Protein AF-A0A9X8H7N8-F1 (afdb_monomer_lite)

Sequence (327 aa):
MRVRKQGVRGAHPKDIVKFAERNTPPGSRDAYVQVARAASVTVDFLVRLNELLMADAATSRRPVHRHASSLDTALTWVMLLPDVAFPDAALSIEIKPKHGLLPSAPGLHPVKQTACRFCMHQLLKQAQGKVVRASAYCPLDLFSNDKARIARALKSLSSTPQNNLRVFSSCTEAGDSLEHSAEHSMAADQLDLVVELLHSHVDLLDDLKAMHAKDTLDIEGVFALSQLHAAIVGFISCSESEQQVEDGMMPVSQTLGQVLPMLSTDLSRQLDMYMPHALLTNTDVNVELWTELTIGQFQTVYSHVLDSFLVATTFKDCSVLLSLRPV

Foldseek 3Di:
DDFAWPPDDDDAQVVVLVLCVVQPFPQPPHDDDRAKDKDFDDLVVQVVVQVVVLVCCVPPPDDVVCNPIGTPSPDGIDIDGDDQADDFFQKKKKFLLFAQDQADFPPPDVCSNPDPPLQVVQVVCCVVVVDVHRQPADSVLCLVLDLVSVLVNLQSCLVPVPVGMWMWGFDCPPDDDGDIDTHSHDDPVRSNVVSCCSNPVDCVSVSLNVLLVLLRNPPLLLVLLVVLVVLVVVVQVVVVVVDDDDDPDRQQQDFQLVSVVVDDPVSVVSCQRRVVSLVVVPVPDDDPDNRRHGNNNSVVSSVSSVSSNVRNNVSSRDMDMDGHHDD

pLDDT: mean 87.37, std 13.5, range [38.22, 98.38]

Radius of gyration: 24.21 Å; chains: 1; bounding box: 57×54×66 Å

Secondary structure (DSSP, 8-state):
-B-PBTT-----HHHHHHHHHHS----SSS------EEEE--HHHHHHHHHHHHHGGGSTTS-GGGTTPPB-TT-SEEEE----SSSS-SEEEEE-----S----TT--HHHHHS-HHHHHHHHHHHTTSSSS-----HHHHTTS-HHHHHHHHHHHHHS-TTTEEEEEE---TTS---EEEESS--HHHHHHHHHIIIII--HHHHHHHHHTT-SSHHHHHHHHHHHHHHHHHHHHHHHHHS--SS---STTSBHHHHGGGS-HHHHHHHHHHHHHHHHT-TT---SSGGG-BHHHHHHHHHHHHHHHHHHHHHHSPPEEEEE---

InterPro domains:
  IPR009286 Inositol-pentakisphosphate 2-kinase [PF06090] (1-324)
  IPR009286 Inositol-pentakisphosphate 2-kinase [PTHR14456] (1-326)

Organism: Aphanomyces astaci (NCBI:txid112090)

Structure (mmCIF, N/CA/C/O backbone):
data_AF-A0A9X8H7N8-F1
#
_entry.id   AF-A0A9X8H7N8-F1
#
loop_
_atom_site.group_PDB
_atom_site.id
_atom_site.type_symbol
_atom_site.label_atom_id
_atom_site.label_alt_id
_atom_site.label_comp_id
_atom_site.label_asym_id
_atom_site.label_entity_id
_atom_site.label_seq_id
_atom_site.pdbx_PDB_ins_code
_atom_site.Cartn_x
_atom_site.Cartn_y
_atom_site.Cartn_z
_atom_site.occupancy
_atom_site.B_iso_or_equiv
_atom_site.auth_seq_id
_atom_site.auth_comp_id
_atom_site.auth_asym_id
_atom_site.auth_atom_id
_atom_site.pdbx_PDB_model_num
ATOM 1 N N . MET A 1 1 ? 17.903 8.681 -8.594 1.00 90.81 1 MET A N 1
ATOM 2 C CA . MET A 1 1 ? 17.307 9.859 -7.907 1.00 90.81 1 MET A CA 1
ATOM 3 C C . MET A 1 1 ? 15.816 9.929 -8.214 1.00 90.81 1 MET A C 1
ATOM 5 O O . MET A 1 1 ? 15.436 9.713 -9.356 1.00 90.81 1 MET A O 1
ATOM 9 N N . ARG A 1 2 ? 14.969 10.237 -7.227 1.00 92.25 2 ARG A N 1
ATOM 10 C CA . ARG A 1 2 ? 13.518 10.404 -7.380 1.00 92.25 2 ARG A CA 1
ATOM 11 C C . ARG A 1 2 ? 13.110 11.812 -6.949 1.00 92.25 2 ARG A C 1
ATOM 13 O O . ARG A 1 2 ? 13.377 12.223 -5.821 1.00 92.25 2 ARG A O 1
ATOM 20 N N . VAL A 1 3 ? 12.433 12.516 -7.854 1.00 93.19 3 VAL A N 1
ATOM 21 C CA . VAL A 1 3 ? 11.905 13.873 -7.655 1.00 93.19 3 VAL A CA 1
ATOM 22 C C . VAL A 1 3 ? 10.396 13.851 -7.877 1.00 93.19 3 VAL A C 1
ATOM 24 O O . VAL A 1 3 ? 9.888 13.078 -8.696 1.00 93.19 3 VAL A O 1
ATOM 27 N N . ARG A 1 4 ? 9.658 14.658 -7.112 1.00 93.12 4 ARG A N 1
ATOM 28 C CA . ARG A 1 4 ? 8.203 14.748 -7.250 1.00 93.12 4 ARG A CA 1
ATOM 29 C C . ARG A 1 4 ? 7.829 15.519 -8.519 1.00 93.12 4 ARG A C 1
ATOM 31 O O . ARG A 1 4 ? 8.522 16.446 -8.924 1.00 93.12 4 ARG A O 1
ATOM 38 N N . LYS A 1 5 ? 6.711 15.130 -9.132 1.00 93.25 5 LYS A N 1
ATOM 39 C CA . LYS A 1 5 ? 6.082 15.873 -10.231 1.00 93.25 5 LYS A CA 1
ATOM 40 C C . LYS A 1 5 ? 5.371 17.118 -9.680 1.00 93.25 5 LYS A C 1
ATOM 42 O O . LYS A 1 5 ? 4.765 17.036 -8.611 1.00 93.25 5 LYS A O 1
ATOM 47 N N . GLN A 1 6 ? 5.370 18.211 -10.440 1.00 93.44 6 GLN A N 1
ATOM 48 C CA . GLN A 1 6 ? 4.598 19.414 -10.126 1.00 93.44 6 GLN A CA 1
ATOM 49 C C . GLN A 1 6 ? 3.109 19.090 -9.904 1.00 93.44 6 GLN A C 1
ATOM 51 O O . GLN A 1 6 ? 2.522 18.267 -10.614 1.00 93.44 6 GLN A O 1
ATOM 56 N N . GLY A 1 7 ? 2.502 19.730 -8.901 1.00 90.12 7 GLY A N 1
ATOM 57 C CA . GLY A 1 7 ? 1.082 19.576 -8.562 1.00 90.12 7 GLY A CA 1
ATOM 58 C C . GLY A 1 7 ? 0.732 18.286 -7.811 1.00 90.12 7 GLY A C 1
ATOM 59 O O . GLY A 1 7 ? -0.418 18.099 -7.418 1.00 90.12 7 GLY A O 1
ATOM 60 N N . VAL A 1 8 ? 1.701 17.398 -7.572 1.00 89.75 8 VAL A N 1
ATOM 61 C CA . VAL A 1 8 ? 1.496 16.203 -6.748 1.00 89.75 8 VAL A CA 1
ATOM 62 C C . VAL A 1 8 ? 1.800 16.548 -5.293 1.00 89.75 8 VAL A C 1
ATOM 64 O O . VAL A 1 8 ? 2.898 16.994 -4.970 1.00 89.75 8 VAL A O 1
ATOM 67 N N . ARG A 1 9 ? 0.841 16.312 -4.394 1.00 89.00 9 ARG A N 1
ATOM 68 C CA . ARG A 1 9 ? 1.067 16.404 -2.944 1.00 89.00 9 ARG A CA 1
ATOM 69 C C . ARG A 1 9 ? 1.757 15.136 -2.440 1.00 89.00 9 ARG A C 1
ATOM 71 O O . ARG A 1 9 ? 1.510 14.047 -2.954 1.00 89.00 9 ARG A O 1
ATOM 78 N N . GLY A 1 10 ? 2.617 15.265 -1.436 1.00 86.75 10 GLY A N 1
ATOM 79 C CA . GLY A 1 10 ? 3.262 14.118 -0.799 1.00 86.75 10 GLY A CA 1
ATOM 80 C C . GLY A 1 10 ? 4.131 14.516 0.390 1.00 86.75 10 GLY A C 1
ATOM 81 O O . GLY A 1 10 ? 4.486 15.687 0.537 1.00 86.75 10 GLY A O 1
ATOM 82 N N . ALA A 1 11 ? 4.497 13.529 1.206 1.00 90.94 11 ALA A N 1
ATOM 83 C CA . ALA A 1 11 ? 5.358 13.711 2.372 1.00 90.94 11 ALA A CA 1
ATOM 84 C C . ALA A 1 11 ? 6.761 14.203 1.987 1.00 90.94 11 ALA A C 1
ATOM 86 O O . ALA A 1 11 ? 7.264 13.910 0.893 1.00 90.94 11 ALA A O 1
ATOM 87 N N . HIS A 1 12 ? 7.394 14.962 2.879 1.00 93.25 12 HIS A N 1
ATOM 88 C CA . HIS A 1 12 ? 8.756 15.439 2.678 1.00 93.25 12 HIS A CA 1
ATOM 89 C C . HIS A 1 12 ? 9.728 14.242 2.568 1.00 93.25 12 HIS A C 1
ATOM 91 O O . HIS A 1 12 ? 9.551 13.259 3.288 1.00 93.25 12 HIS A O 1
ATOM 97 N N . PRO A 1 13 ? 10.776 14.278 1.717 1.00 94.38 13 PRO A N 1
ATOM 98 C CA . PRO A 1 13 ? 11.679 13.133 1.536 1.00 94.38 13 PRO A CA 1
ATOM 99 C C . PRO A 1 13 ? 12.296 12.589 2.831 1.00 94.38 13 PRO A C 1
ATOM 101 O O . PRO A 1 13 ? 12.427 11.379 2.978 1.00 94.38 13 PRO A O 1
ATOM 104 N N . LYS A 1 14 ? 12.624 13.462 3.794 1.00 94.50 14 LYS A N 1
ATOM 105 C CA . LYS A 1 14 ? 13.102 13.038 5.125 1.00 94.50 14 LYS A CA 1
ATOM 106 C C . LYS A 1 14 ? 12.069 12.216 5.891 1.00 94.50 14 LYS A C 1
ATOM 108 O O . LYS A 1 14 ? 12.440 11.263 6.565 1.00 94.50 14 LYS A O 1
ATOM 113 N N . ASP A 1 15 ? 10.797 12.577 5.783 1.00 94.62 15 ASP A N 1
ATOM 114 C CA . ASP A 1 15 ? 9.720 11.886 6.487 1.00 94.62 15 ASP A CA 1
ATOM 115 C C . ASP A 1 15 ? 9.445 10.534 5.835 1.00 94.62 15 ASP A C 1
ATOM 117 O O . ASP A 1 15 ? 9.217 9.561 6.538 1.00 94.62 15 ASP A O 1
ATOM 121 N N . ILE A 1 16 ? 9.574 10.441 4.505 1.00 93.50 16 ILE A N 1
ATOM 122 C CA . ILE A 1 16 ? 9.512 9.164 3.776 1.00 93.50 16 ILE A CA 1
ATOM 123 C C . ILE A 1 16 ? 10.634 8.223 4.236 1.00 93.50 16 ILE A C 1
ATOM 125 O O . ILE A 1 16 ? 10.385 7.044 4.472 1.00 93.50 16 ILE A O 1
ATOM 129 N N . VAL A 1 17 ? 11.861 8.736 4.378 1.00 94.44 17 VAL A N 1
ATOM 130 C CA . VAL A 1 17 ? 13.011 7.952 4.857 1.00 94.44 17 VAL A CA 1
ATOM 131 C C . VAL A 1 17 ? 12.773 7.453 6.281 1.00 94.44 17 VAL A C 1
ATOM 133 O O . VAL A 1 17 ? 12.812 6.246 6.496 1.00 94.44 17 VAL A O 1
ATOM 136 N N . LYS A 1 18 ? 12.411 8.345 7.213 1.00 95.00 18 LYS A N 1
ATOM 137 C CA . LYS A 1 18 ? 12.082 7.979 8.602 1.00 95.00 18 LYS A CA 1
ATOM 138 C C . LYS A 1 18 ? 10.923 6.992 8.690 1.00 95.00 18 LYS A C 1
ATOM 140 O O . LYS A 1 18 ? 10.929 6.094 9.524 1.00 95.00 18 LYS A O 1
ATOM 145 N N . PHE A 1 19 ? 9.907 7.168 7.848 1.00 94.25 19 PHE A N 1
ATOM 146 C CA . PHE A 1 19 ? 8.776 6.255 7.775 1.00 94.25 19 PHE A CA 1
ATOM 147 C C . PHE A 1 19 ? 9.229 4.852 7.362 1.00 94.25 19 PHE A C 1
ATOM 149 O O . PHE A 1 19 ? 8.817 3.884 7.994 1.00 94.25 19 PHE A O 1
ATOM 156 N N . ALA A 1 20 ? 10.090 4.744 6.345 1.00 92.81 20 ALA A N 1
ATOM 157 C CA . ALA A 1 20 ? 10.629 3.465 5.893 1.00 92.81 20 ALA A CA 1
ATOM 158 C C . ALA A 1 20 ? 11.527 2.801 6.951 1.00 92.81 20 ALA A C 1
ATOM 160 O O . ALA A 1 20 ? 11.443 1.594 7.124 1.00 92.81 20 ALA A O 1
ATOM 161 N N . GLU A 1 21 ? 12.334 3.575 7.685 1.00 93.19 21 GLU A N 1
ATOM 162 C CA . GLU A 1 21 ? 13.172 3.069 8.789 1.00 93.19 21 GLU A CA 1
ATOM 163 C C . GLU A 1 21 ? 12.331 2.488 9.936 1.00 93.19 21 GLU A C 1
ATOM 165 O O . GLU A 1 21 ? 12.666 1.447 10.497 1.00 93.19 21 GLU A O 1
ATOM 170 N N . ARG A 1 22 ? 11.222 3.153 10.283 1.00 94.62 22 ARG A N 1
ATOM 171 C CA . ARG A 1 22 ? 10.333 2.735 11.379 1.00 94.62 22 ARG A CA 1
ATOM 172 C C . ARG A 1 22 ? 9.447 1.546 11.021 1.00 94.62 22 ARG A C 1
ATOM 174 O O . ARG A 1 22 ? 9.088 0.778 11.903 1.00 94.62 22 ARG A O 1
ATOM 181 N N . ASN A 1 23 ? 9.068 1.417 9.751 1.00 94.56 23 ASN A N 1
ATOM 182 C CA . ASN A 1 23 ? 8.072 0.450 9.289 1.00 94.56 23 ASN A CA 1
ATOM 183 C C . ASN A 1 23 ? 8.703 -0.612 8.391 1.00 94.56 23 ASN A C 1
ATOM 185 O O . ASN A 1 23 ? 8.264 -0.829 7.261 1.00 94.56 23 ASN A O 1
ATOM 189 N N . THR A 1 24 ? 9.750 -1.255 8.898 1.00 93.25 24 THR A N 1
ATOM 190 C CA . THR A 1 24 ? 10.416 -2.362 8.211 1.00 93.25 24 THR A CA 1
ATOM 191 C C . THR A 1 24 ? 9.504 -3.600 8.217 1.00 93.25 24 THR A C 1
ATOM 193 O O . THR A 1 24 ? 8.858 -3.857 9.237 1.00 93.25 24 THR A O 1
ATOM 196 N N . PRO A 1 25 ? 9.402 -4.358 7.106 1.00 94.19 25 PRO A N 1
ATOM 197 C CA . PRO A 1 25 ? 8.700 -5.640 7.107 1.00 94.19 25 PRO A CA 1
ATOM 198 C C . PRO A 1 25 ? 9.296 -6.626 8.131 1.00 94.19 25 PRO A C 1
ATOM 200 O O . PRO A 1 25 ? 10.436 -6.430 8.554 1.00 94.19 25 PRO A O 1
ATOM 203 N N . PRO A 1 26 ? 8.563 -7.688 8.521 1.00 92.56 26 PRO A N 1
ATOM 204 C CA . PRO A 1 26 ? 8.983 -8.583 9.603 1.00 92.56 26 PRO A CA 1
ATOM 205 C C . PRO A 1 26 ? 10.352 -9.242 9.397 1.00 92.56 26 PRO A C 1
ATOM 207 O O . PRO A 1 26 ? 11.065 -9.448 10.374 1.00 92.56 26 PRO A O 1
ATOM 210 N N . GLY A 1 27 ? 10.739 -9.533 8.151 1.00 89.62 27 GLY A N 1
ATOM 211 C CA . GLY A 1 27 ? 12.040 -10.139 7.864 1.00 89.62 27 GLY A CA 1
ATOM 212 C C . GLY A 1 27 ? 12.084 -11.605 8.251 1.00 89.62 27 GLY A C 1
ATOM 213 O O . GLY A 1 27 ? 13.022 -12.043 8.911 1.00 89.62 27 GLY A O 1
ATOM 214 N N . SER A 1 28 ? 11.047 -12.352 7.865 1.00 86.62 28 SER A N 1
ATOM 215 C CA . SER A 1 28 ? 10.834 -13.737 8.299 1.00 86.62 28 SER A CA 1
ATOM 216 C C . SER A 1 28 ? 11.969 -14.674 7.854 1.00 86.62 28 SER A C 1
ATOM 218 O O . SER A 1 28 ? 12.376 -15.556 8.611 1.00 86.62 28 SER A O 1
ATOM 220 N N . ARG A 1 29 ? 12.535 -14.433 6.663 1.00 86.31 29 ARG A N 1
ATOM 221 C CA . ARG A 1 29 ? 13.735 -15.115 6.137 1.00 86.31 29 ARG A CA 1
ATOM 222 C C . ARG A 1 29 ? 14.819 -14.154 5.666 1.00 86.31 29 ARG A C 1
ATOM 224 O O . ARG A 1 29 ? 16.001 -14.474 5.772 1.00 86.31 29 ARG A O 1
ATOM 231 N N . ASP A 1 30 ? 14.425 -12.985 5.170 1.00 83.69 30 ASP A N 1
ATOM 232 C CA . ASP A 1 30 ? 15.318 -12.028 4.526 1.00 83.69 30 ASP A CA 1
ATOM 233 C C . ASP A 1 30 ? 15.456 -10.745 5.355 1.00 83.69 30 ASP A C 1
ATOM 235 O O . ASP A 1 30 ? 14.483 -10.209 5.885 1.00 83.69 30 ASP A O 1
ATOM 239 N N . ALA A 1 31 ? 16.675 -10.210 5.443 1.00 88.44 31 ALA A N 1
ATOM 240 C CA . ALA A 1 31 ? 16.911 -8.934 6.108 1.00 88.44 31 ALA A CA 1
ATOM 241 C C . ALA A 1 31 ? 16.548 -7.763 5.182 1.00 88.44 31 ALA A C 1
ATOM 243 O O . ALA A 1 31 ? 17.114 -7.607 4.097 1.00 88.44 31 ALA A O 1
ATOM 244 N N . TYR A 1 32 ? 15.652 -6.888 5.637 1.00 90.94 32 TYR A N 1
ATOM 245 C CA . TYR A 1 32 ? 15.319 -5.654 4.928 1.00 90.94 32 TYR A CA 1
ATOM 246 C C . TYR A 1 32 ? 16.245 -4.521 5.360 1.00 90.94 32 TYR A C 1
ATOM 248 O O . TYR A 1 32 ? 16.345 -4.190 6.540 1.00 90.94 32 TYR A O 1
ATOM 256 N N . VAL A 1 33 ? 16.890 -3.886 4.382 1.00 91.25 33 VAL A N 1
ATOM 257 C CA . VAL A 1 33 ? 17.758 -2.728 4.612 1.00 91.25 33 VAL A CA 1
ATOM 258 C C . VAL A 1 33 ? 17.117 -1.489 4.005 1.00 91.25 33 VAL A C 1
ATOM 260 O O . VAL A 1 33 ? 16.804 -1.444 2.812 1.00 91.25 33 VAL A O 1
ATOM 263 N N . GLN A 1 34 ? 16.952 -0.449 4.819 1.00 93.12 34 GLN A N 1
ATOM 264 C CA . GLN A 1 34 ? 16.587 0.865 4.315 1.00 93.12 34 GLN A CA 1
ATOM 265 C C . GLN A 1 34 ? 17.801 1.464 3.589 1.00 93.12 34 GLN A C 1
ATOM 267 O O . GLN A 1 34 ? 18.864 1.650 4.175 1.00 93.12 34 GLN A O 1
ATOM 272 N N . VAL A 1 35 ? 17.638 1.754 2.296 1.00 93.25 35 VAL A N 1
ATOM 273 C CA . VAL A 1 35 ? 18.711 2.285 1.430 1.00 93.25 35 VAL A CA 1
ATOM 274 C C . VAL A 1 35 ? 18.429 3.687 0.883 1.00 93.25 35 VAL A C 1
ATOM 276 O O . VAL A 1 35 ? 19.283 4.292 0.232 1.00 93.25 35 VAL A O 1
ATOM 279 N N . ALA A 1 36 ? 17.218 4.211 1.084 1.00 94.25 36 ALA A N 1
ATOM 280 C CA . ALA A 1 36 ? 16.820 5.494 0.522 1.00 94.25 36 ALA A CA 1
ATOM 281 C C . ALA A 1 36 ? 17.359 6.650 1.372 1.00 94.25 36 ALA A C 1
ATOM 283 O O . ALA A 1 36 ? 17.176 6.699 2.583 1.00 94.25 36 ALA A O 1
ATOM 284 N N . ARG A 1 37 ? 17.970 7.645 0.730 1.00 96.06 37 ARG A N 1
ATOM 285 C CA . ARG A 1 37 ? 18.554 8.803 1.419 1.00 96.06 37 ARG A CA 1
ATOM 286 C C . ARG A 1 37 ? 17.869 10.086 0.987 1.00 96.06 37 ARG A C 1
ATOM 288 O O . ARG A 1 37 ? 17.672 10.319 -0.203 1.00 96.06 37 ARG A O 1
ATOM 295 N N . ALA A 1 38 ? 17.541 10.944 1.945 1.00 97.00 38 ALA A N 1
ATOM 296 C CA . ALA A 1 38 ? 17.102 12.302 1.655 1.00 97.00 38 ALA A CA 1
ATOM 297 C C . ALA A 1 38 ? 18.337 13.191 1.449 1.00 97.00 38 ALA A C 1
ATOM 299 O O . ALA A 1 38 ? 19.227 13.215 2.297 1.00 97.00 38 ALA A O 1
ATOM 300 N N . ALA A 1 39 ? 18.386 13.925 0.340 1.00 97.38 39 ALA A N 1
ATOM 301 C CA . ALA A 1 39 ? 19.484 14.834 0.017 1.00 97.38 39 ALA A CA 1
ATOM 302 C C . ALA A 1 39 ? 18.949 16.241 -0.246 1.00 97.38 39 ALA A C 1
ATOM 304 O O . ALA A 1 39 ? 17.947 16.393 -0.947 1.00 97.38 39 ALA A O 1
ATOM 305 N N . SER A 1 40 ? 19.611 17.255 0.313 1.00 97.38 40 SER A N 1
ATOM 306 C CA . SER A 1 40 ? 19.299 18.653 0.025 1.00 97.38 40 SER A CA 1
ATOM 307 C C . SER A 1 40 ? 19.794 19.027 -1.365 1.00 97.38 40 SER A C 1
ATOM 309 O O . SER A 1 40 ? 20.903 18.656 -1.750 1.00 97.38 40 SER A O 1
ATOM 311 N N . VAL A 1 41 ? 18.999 19.803 -2.089 1.00 97.00 41 VAL A N 1
ATOM 312 C CA . VAL A 1 41 ? 19.344 20.344 -3.405 1.00 97.00 41 VAL A CA 1
ATOM 313 C C . VAL A 1 41 ? 18.980 21.820 -3.465 1.00 97.00 41 VAL A C 1
ATOM 315 O O . VAL A 1 41 ? 18.105 22.284 -2.734 1.00 97.00 41 VAL A O 1
ATOM 318 N N . THR A 1 42 ? 19.649 22.563 -4.341 1.00 97.25 42 THR A N 1
ATOM 319 C CA . THR A 1 42 ? 19.279 23.952 -4.616 1.00 97.25 42 THR A CA 1
ATOM 320 C C . THR A 1 42 ? 18.096 24.008 -5.579 1.00 97.25 42 THR A C 1
ATOM 322 O O . THR A 1 42 ? 17.896 23.102 -6.392 1.00 97.25 42 THR A O 1
ATOM 325 N N . VAL A 1 43 ? 17.334 25.101 -5.525 1.00 96.62 43 VAL A N 1
ATOM 326 C CA . VAL A 1 43 ? 16.268 25.373 -6.502 1.00 96.62 43 VAL A CA 1
ATOM 327 C C . VAL A 1 43 ? 16.846 25.387 -7.920 1.00 96.62 43 VAL A C 1
ATOM 329 O O . VAL A 1 43 ? 16.315 24.717 -8.802 1.00 96.62 43 VAL A O 1
ATOM 332 N N . ASP A 1 44 ? 18.001 26.032 -8.117 1.00 97.56 44 ASP A N 1
ATOM 333 C CA . ASP A 1 44 ? 18.692 26.082 -9.413 1.00 97.56 44 ASP A CA 1
ATOM 334 C C . ASP A 1 44 ? 19.021 24.695 -9.973 1.00 97.56 44 ASP A C 1
ATOM 336 O O . ASP A 1 44 ? 18.927 24.471 -11.179 1.00 97.56 44 ASP A O 1
ATOM 340 N N . PHE A 1 45 ? 19.402 23.743 -9.114 1.00 97.25 45 PHE A N 1
ATOM 341 C CA . PHE A 1 45 ? 19.644 22.367 -9.542 1.00 97.25 45 PHE A CA 1
ATOM 342 C C . PHE A 1 45 ? 18.372 21.737 -10.121 1.00 97.25 45 PHE A C 1
ATOM 344 O O . PHE A 1 45 ? 18.429 21.131 -11.191 1.00 97.25 45 PHE A O 1
ATOM 351 N N . LEU A 1 46 ? 17.224 21.898 -9.453 1.00 96.62 46 LEU A N 1
ATOM 352 C CA . LEU A 1 46 ? 15.957 21.341 -9.931 1.00 96.62 46 LEU A CA 1
ATOM 353 C C . LEU A 1 46 ? 15.416 22.061 -11.163 1.00 96.62 46 LEU A C 1
ATOM 355 O O . LEU A 1 46 ? 14.834 21.401 -12.022 1.00 96.62 46 LEU A O 1
ATOM 359 N N . VAL A 1 47 ? 15.620 23.376 -11.273 1.00 97.00 47 VAL A N 1
ATOM 360 C CA . VAL A 1 47 ? 15.269 24.149 -12.472 1.00 97.00 47 VAL A CA 1
ATOM 361 C C . VAL A 1 47 ? 16.047 23.623 -13.676 1.00 97.00 47 VAL A C 1
ATOM 363 O O . VAL A 1 47 ? 15.424 23.186 -14.642 1.00 97.00 47 VAL A O 1
ATOM 366 N N . ARG A 1 48 ? 17.382 23.529 -13.579 1.00 96.75 48 ARG A N 1
ATOM 367 C CA . ARG A 1 48 ? 18.223 22.987 -14.662 1.00 96.75 48 ARG A CA 1
ATOM 368 C C . ARG A 1 48 ? 17.889 21.535 -14.996 1.00 96.75 48 ARG A C 1
ATOM 370 O O . ARG A 1 48 ? 17.828 21.157 -16.161 1.00 96.75 48 ARG A O 1
ATOM 377 N N . LEU A 1 49 ? 17.638 20.703 -13.985 1.00 94.19 49 LEU A N 1
ATOM 378 C CA . LEU A 1 49 ? 17.216 19.318 -14.202 1.00 94.19 49 LEU A CA 1
ATOM 379 C C . LEU A 1 49 ? 15.869 19.244 -14.933 1.00 94.19 49 LEU A C 1
ATOM 381 O O . LEU A 1 49 ? 15.684 18.397 -15.806 1.00 94.19 49 LEU A O 1
ATOM 385 N N . ASN A 1 50 ? 14.921 20.114 -14.581 1.00 94.56 50 ASN A N 1
ATOM 386 C CA . ASN A 1 50 ? 13.636 20.184 -15.258 1.00 94.56 50 ASN A CA 1
ATOM 387 C C . ASN A 1 50 ? 13.802 20.644 -16.711 1.00 94.56 50 ASN A C 1
ATOM 389 O O . ASN A 1 50 ? 13.191 20.045 -17.585 1.00 94.56 50 ASN A O 1
ATOM 393 N N . GLU A 1 51 ? 14.651 21.633 -16.992 1.00 94.12 51 GLU A N 1
ATOM 394 C CA . GLU A 1 51 ? 14.969 22.065 -18.362 1.00 94.12 51 GLU A CA 1
ATOM 395 C C . GLU A 1 51 ? 15.517 20.914 -19.213 1.00 94.12 51 GLU A C 1
ATOM 397 O O . GLU A 1 51 ? 15.005 20.674 -20.305 1.00 94.12 51 GLU A O 1
ATOM 402 N N . LEU A 1 52 ? 16.473 20.138 -18.684 1.00 91.62 52 LEU A N 1
ATOM 403 C CA . LEU A 1 52 ? 16.998 18.942 -19.355 1.00 91.62 52 LEU A CA 1
ATOM 404 C C . LEU A 1 52 ? 15.890 17.920 -19.643 1.00 91.62 52 LEU A C 1
ATOM 406 O O . LEU A 1 52 ? 15.756 17.437 -20.766 1.00 91.62 52 LEU A O 1
ATOM 410 N N . LEU A 1 53 ? 15.041 17.636 -18.652 1.00 89.12 53 LEU A N 1
ATOM 411 C CA . LEU A 1 53 ? 13.916 16.715 -18.822 1.00 89.12 53 LEU A CA 1
ATOM 412 C C . LEU A 1 53 ? 12.885 17.215 -19.842 1.00 89.12 53 LEU A C 1
ATOM 414 O O . LEU A 1 53 ? 12.238 16.400 -20.504 1.00 89.12 53 LEU A O 1
ATOM 418 N N . MET A 1 54 ? 12.659 18.526 -19.931 1.00 88.50 54 MET A N 1
ATOM 419 C CA . MET A 1 54 ? 11.735 19.116 -20.904 1.00 88.50 54 MET A CA 1
ATOM 420 C C . MET A 1 54 ? 12.344 19.111 -22.309 1.00 88.50 54 MET A C 1
ATOM 422 O O . MET A 1 54 ? 11.630 18.812 -23.261 1.00 88.50 54 MET A O 1
ATOM 426 N N . ALA A 1 55 ? 13.653 19.335 -22.443 1.00 88.69 55 ALA A N 1
ATOM 427 C CA . ALA A 1 55 ? 14.368 19.182 -23.710 1.00 88.69 55 ALA A CA 1
ATOM 428 C C . ALA A 1 55 ? 14.302 17.735 -24.230 1.00 88.69 55 ALA A C 1
ATOM 430 O O . ALA A 1 55 ? 14.104 17.514 -25.423 1.00 88.69 55 ALA A O 1
ATOM 431 N N . ASP A 1 56 ? 14.346 16.744 -23.333 1.00 85.62 56 ASP A N 1
ATOM 432 C CA . ASP A 1 56 ? 14.169 15.334 -23.694 1.00 85.62 56 ASP A CA 1
ATOM 433 C C . ASP A 1 56 ? 12.788 15.011 -24.280 1.00 85.62 56 ASP A C 1
ATOM 435 O O . ASP A 1 56 ? 12.649 13.967 -24.915 1.00 85.62 56 ASP A O 1
ATOM 439 N N . ALA A 1 57 ? 11.774 15.874 -24.130 1.00 78.44 57 ALA A N 1
ATOM 440 C CA . ALA A 1 57 ? 10.486 15.689 -24.804 1.00 78.44 57 ALA A CA 1
ATOM 441 C C . ALA A 1 57 ? 10.603 15.779 -26.336 1.00 78.44 57 ALA A C 1
ATOM 443 O O . ALA A 1 57 ? 9.820 15.152 -27.042 1.00 78.44 57 ALA A O 1
ATOM 444 N N . ALA A 1 58 ? 11.603 16.505 -26.848 1.00 75.44 58 ALA A N 1
ATOM 445 C CA . ALA A 1 58 ? 11.927 16.536 -28.274 1.00 75.44 58 ALA A CA 1
ATOM 446 C C . ALA A 1 58 ? 12.699 15.284 -28.743 1.00 75.44 58 ALA A C 1
ATOM 448 O O . ALA A 1 58 ? 12.962 15.133 -29.933 1.00 75.44 58 ALA A O 1
ATOM 449 N N . THR A 1 59 ? 13.063 14.384 -27.823 1.00 76.81 59 THR A N 1
ATOM 450 C CA . THR A 1 59 ? 13.797 13.142 -28.103 1.00 76.81 59 THR A CA 1
ATOM 451 C C . THR A 1 59 ? 12.938 11.909 -27.805 1.00 76.81 59 THR A C 1
ATOM 453 O O . THR A 1 59 ? 11.979 11.967 -27.035 1.00 76.81 59 THR A O 1
ATOM 456 N N . SER A 1 60 ? 13.331 10.743 -28.326 1.00 72.62 60 SER A N 1
ATOM 457 C CA . SER A 1 60 ? 12.690 9.460 -27.985 1.00 72.62 60 SER A CA 1
ATOM 458 C C . SER A 1 60 ? 13.031 8.945 -26.577 1.00 72.62 60 SER A C 1
ATOM 460 O O . SER A 1 60 ? 12.514 7.909 -26.168 1.00 72.62 60 SER A O 1
ATOM 462 N N . ARG A 1 61 ? 13.870 9.652 -25.801 1.00 77.19 61 ARG A N 1
ATOM 463 C CA . ARG A 1 61 ? 14.280 9.233 -24.445 1.00 77.19 61 ARG A CA 1
ATOM 464 C C . ARG A 1 61 ? 13.164 9.368 -23.412 1.00 77.19 61 ARG A C 1
ATOM 466 O O . ARG A 1 61 ? 13.223 8.758 -22.345 1.00 77.19 61 ARG A O 1
ATOM 473 N N . ARG A 1 62 ? 12.130 10.162 -23.714 1.00 81.31 62 ARG A N 1
ATOM 474 C CA . ARG A 1 62 ? 11.015 10.426 -22.805 1.00 81.31 62 ARG A CA 1
ATOM 475 C C . ARG A 1 62 ? 9.691 9.926 -23.389 1.00 81.31 62 ARG A C 1
ATOM 477 O O . ARG A 1 62 ? 9.322 10.346 -24.482 1.00 81.31 62 ARG A O 1
ATOM 484 N N . PRO A 1 63 ? 8.908 9.113 -22.653 1.00 82.31 63 PRO A N 1
ATOM 485 C CA . PRO A 1 63 ? 7.611 8.650 -23.138 1.00 82.31 63 PRO A CA 1
ATOM 486 C C . PRO A 1 63 ? 6.650 9.810 -23.432 1.00 82.31 63 PRO A C 1
ATOM 488 O O . PRO A 1 63 ? 6.508 10.708 -22.600 1.00 82.31 63 PRO A O 1
ATOM 491 N N . VAL A 1 64 ? 5.922 9.743 -24.553 1.00 84.62 64 VAL A N 1
ATOM 492 C CA . VAL A 1 64 ? 5.019 10.811 -25.043 1.00 84.62 64 VAL A CA 1
ATOM 493 C C . VAL A 1 64 ? 4.028 11.287 -23.977 1.00 84.62 64 VAL A C 1
ATOM 495 O O . VAL A 1 64 ? 3.910 12.476 -23.697 1.00 84.62 64 VAL A O 1
ATOM 498 N N . HIS A 1 65 ? 3.384 10.358 -23.266 1.00 82.94 65 HIS A N 1
ATOM 499 C CA . HIS A 1 65 ? 2.430 10.692 -22.199 1.00 82.94 65 HIS A CA 1
ATOM 500 C C . HIS A 1 65 ? 3.062 11.433 -20.996 1.00 82.94 65 HIS A C 1
ATOM 502 O O . HIS A 1 65 ? 2.356 11.901 -20.101 1.00 82.94 65 HIS A O 1
ATOM 508 N N . ARG A 1 66 ? 4.398 11.515 -20.927 1.00 85.19 66 ARG A N 1
ATOM 509 C CA . ARG A 1 66 ? 5.159 12.217 -19.884 1.00 85.19 66 ARG A CA 1
ATOM 510 C C . ARG A 1 66 ? 5.688 13.569 -20.345 1.00 85.19 66 ARG A C 1
ATOM 512 O O . ARG A 1 66 ? 6.204 14.276 -19.480 1.00 85.19 66 ARG A O 1
ATOM 519 N N . HIS A 1 67 ? 5.565 13.936 -21.621 1.00 87.38 67 HIS A N 1
ATOM 520 C CA . HIS A 1 67 ? 6.102 15.189 -22.173 1.00 87.38 67 HIS A CA 1
ATOM 521 C C . HIS A 1 67 ? 5.542 16.425 -21.464 1.00 87.38 67 HIS A C 1
ATOM 523 O O . HIS A 1 67 ? 6.295 17.316 -21.100 1.00 87.38 67 HIS A O 1
ATOM 529 N N . ALA A 1 68 ? 4.252 16.418 -21.124 1.00 86.56 68 ALA A N 1
ATOM 530 C CA . ALA A 1 68 ? 3.603 17.509 -20.390 1.00 86.56 68 ALA A CA 1
ATOM 531 C C . ALA A 1 68 ? 3.835 17.486 -18.860 1.00 86.56 68 ALA A C 1
ATOM 533 O O . ALA A 1 68 ? 3.166 18.197 -18.117 1.00 86.56 68 ALA A O 1
ATOM 534 N N . SER A 1 69 ? 4.705 16.612 -18.338 1.00 90.12 69 SER A N 1
ATOM 535 C CA . SER A 1 69 ? 4.941 16.505 -16.889 1.00 90.12 69 SER A CA 1
ATOM 536 C C . SER A 1 69 ? 6.207 17.250 -16.468 1.00 90.12 69 SER A C 1
ATOM 538 O O . SER A 1 69 ? 7.300 16.856 -16.843 1.00 90.12 69 SER A O 1
ATOM 540 N N . SER A 1 70 ? 6.092 18.254 -15.614 1.00 92.81 70 SER A N 1
ATOM 541 C CA . SER A 1 70 ? 7.225 18.976 -15.019 1.00 92.81 70 SER A CA 1
ATOM 542 C C . SER A 1 70 ? 7.604 18.423 -13.641 1.00 92.81 70 SER A C 1
ATOM 544 O O . SER A 1 70 ? 6.793 17.787 -12.954 1.00 92.81 70 SER A O 1
ATOM 546 N N . LEU A 1 71 ? 8.846 18.660 -13.222 1.00 93.94 71 LEU A N 1
ATOM 547 C CA . LEU A 1 71 ? 9.268 18.481 -11.834 1.00 93.94 71 LEU A CA 1
ATOM 548 C C . LEU A 1 71 ? 8.702 19.594 -10.947 1.00 93.94 71 LEU A C 1
ATOM 550 O O . LEU A 1 71 ? 8.476 20.713 -11.399 1.00 93.94 71 LEU A O 1
ATOM 554 N N . ASP A 1 72 ? 8.501 19.284 -9.669 1.00 94.19 72 ASP A N 1
ATOM 555 C CA . ASP A 1 72 ? 8.275 20.301 -8.644 1.00 94.19 72 ASP A CA 1
ATOM 556 C C . ASP A 1 72 ? 9.617 20.958 -8.281 1.00 94.19 72 ASP A C 1
ATOM 558 O O . ASP A 1 72 ? 10.412 20.402 -7.521 1.00 94.19 72 ASP A O 1
ATOM 562 N N . THR A 1 73 ? 9.899 22.112 -8.888 1.00 95.00 73 THR A N 1
ATOM 563 C CA . THR A 1 73 ? 11.175 22.830 -8.741 1.00 95.00 73 THR A CA 1
ATOM 564 C C . THR A 1 73 ? 11.284 23.624 -7.441 1.00 95.00 73 THR A C 1
ATOM 566 O O . THR A 1 73 ? 12.378 24.064 -7.101 1.00 95.00 73 THR A O 1
ATOM 569 N N . ALA A 1 74 ? 10.189 23.776 -6.688 1.00 93.44 74 ALA A N 1
ATOM 570 C CA . ALA A 1 74 ? 10.189 24.456 -5.392 1.00 93.44 74 ALA A CA 1
ATOM 571 C C . ALA A 1 74 ? 10.725 23.571 -4.251 1.00 93.44 74 ALA A C 1
ATOM 573 O O . ALA A 1 74 ? 10.896 24.034 -3.122 1.00 93.44 74 ALA A O 1
ATOM 574 N N . LEU A 1 75 ? 10.979 22.287 -4.520 1.00 92.56 75 LEU A N 1
ATOM 575 C CA . LEU A 1 75 ? 11.529 21.371 -3.531 1.00 92.56 75 LEU A CA 1
ATOM 576 C C . LEU A 1 75 ? 12.983 21.719 -3.196 1.00 92.56 75 LEU A C 1
ATOM 578 O O . LEU A 1 75 ? 13.790 22.045 -4.057 1.00 92.56 75 LEU A O 1
ATOM 582 N N . THR A 1 76 ? 13.345 21.554 -1.928 1.00 94.69 76 THR A N 1
ATOM 583 C CA . THR A 1 76 ? 14.730 21.700 -1.446 1.00 94.69 76 THR A CA 1
ATOM 584 C C . THR A 1 76 ? 15.361 20.361 -1.069 1.00 94.69 76 THR A C 1
ATOM 586 O O . THR A 1 76 ? 16.519 20.307 -0.659 1.00 94.69 76 THR A O 1
ATOM 589 N N . TRP A 1 77 ? 14.610 19.264 -1.215 1.00 96.44 77 TRP A N 1
ATOM 590 C CA . TRP A 1 77 ? 15.046 17.905 -0.910 1.00 96.44 77 TRP A CA 1
ATOM 591 C C . TRP A 1 77 ? 14.574 16.920 -1.978 1.00 96.44 77 TRP A C 1
ATOM 593 O O . TRP A 1 77 ? 13.449 17.002 -2.473 1.00 96.44 77 TRP A O 1
ATOM 603 N N . VAL A 1 78 ? 15.420 15.937 -2.278 1.00 96.12 78 VAL A N 1
ATOM 604 C CA . VAL A 1 78 ? 15.131 14.812 -3.180 1.00 96.12 78 VAL A CA 1
ATOM 605 C C . VAL A 1 78 ? 15.445 13.487 -2.496 1.00 96.12 78 VAL A C 1
ATOM 607 O O . VAL A 1 78 ? 16.090 13.455 -1.446 1.00 96.12 78 VAL A O 1
ATOM 610 N N . MET A 1 79 ? 14.996 12.383 -3.096 1.00 96.19 79 MET A N 1
ATOM 611 C CA . MET A 1 79 ? 15.313 11.041 -2.612 1.00 96.19 79 MET A CA 1
ATOM 612 C C . MET A 1 79 ? 16.340 10.371 -3.527 1.00 96.19 79 MET A C 1
ATOM 614 O O . MET A 1 79 ? 16.147 10.261 -4.741 1.00 96.19 79 MET A O 1
ATOM 618 N N . LEU A 1 80 ? 17.439 9.910 -2.949 1.00 95.75 80 LEU A N 1
ATOM 619 C CA . LEU A 1 80 ? 18.436 9.075 -3.604 1.00 95.75 80 LEU A CA 1
ATOM 620 C C . LEU A 1 80 ? 18.141 7.617 -3.262 1.00 95.75 80 LEU A C 1
ATOM 622 O O . LEU A 1 80 ? 17.837 7.299 -2.116 1.00 95.75 80 LEU A O 1
ATOM 626 N N . LEU A 1 81 ? 18.196 6.753 -4.268 1.00 91.88 81 LEU A N 1
ATOM 627 C CA . LEU A 1 81 ? 18.019 5.311 -4.142 1.00 91.88 81 LEU A CA 1
ATOM 628 C C . LEU A 1 81 ? 19.134 4.645 -4.948 1.00 91.88 81 LEU A C 1
ATOM 630 O O . LEU A 1 81 ? 19.543 5.243 -5.954 1.00 91.88 81 LEU A O 1
ATOM 634 N N . PRO A 1 82 ? 19.601 3.453 -4.540 1.00 87.88 82 PRO A N 1
ATOM 635 C CA . PRO A 1 82 ? 20.481 2.662 -5.382 1.00 87.88 82 PRO A CA 1
ATOM 636 C C . PRO A 1 82 ? 19.786 2.360 -6.708 1.00 87.88 82 PRO A C 1
ATOM 638 O O . PRO A 1 82 ? 18.565 2.175 -6.763 1.00 87.88 82 PRO A O 1
ATOM 641 N N . ASP A 1 83 ? 20.572 2.334 -7.777 1.00 82.94 83 ASP A N 1
ATOM 642 C CA . ASP A 1 83 ? 20.108 1.766 -9.029 1.00 82.94 83 ASP A CA 1
ATOM 643 C C . ASP A 1 83 ? 20.113 0.245 -8.880 1.00 82.94 83 ASP A C 1
ATOM 645 O O . ASP A 1 83 ? 21.166 -0.370 -8.759 1.00 82.94 83 ASP A O 1
ATOM 649 N N . VAL A 1 84 ? 18.925 -0.346 -8.795 1.00 76.06 84 VAL A N 1
ATOM 650 C CA . VAL A 1 84 ? 18.750 -1.800 -8.663 1.00 76.06 84 VAL A CA 1
ATOM 651 C C . VAL A 1 84 ? 18.384 -2.457 -9.991 1.00 76.06 84 VAL A C 1
ATOM 653 O O . VAL A 1 84 ? 18.273 -3.675 -10.052 1.00 76.06 84 VAL A O 1
ATOM 656 N N . ALA A 1 85 ? 18.151 -1.664 -11.040 1.00 68.56 85 ALA A N 1
ATOM 657 C CA . ALA A 1 85 ? 17.667 -2.168 -12.316 1.00 68.56 85 ALA A CA 1
ATOM 658 C C . ALA A 1 85 ? 18.797 -2.370 -13.337 1.00 68.56 85 ALA A C 1
ATOM 660 O O . ALA A 1 85 ? 18.647 -3.231 -14.203 1.00 68.56 85 ALA A O 1
ATOM 661 N N . PHE A 1 86 ? 19.907 -1.627 -13.232 1.00 66.25 86 PHE A N 1
ATOM 662 C CA . PHE A 1 86 ? 20.874 -1.502 -14.333 1.00 66.25 86 PHE A CA 1
ATOM 663 C C . PHE A 1 86 ? 22.364 -1.819 -14.072 1.00 66.25 86 PHE A C 1
ATOM 665 O O . PHE A 1 86 ? 23.059 -2.019 -15.066 1.00 66.25 86 PHE A O 1
ATOM 672 N N . PRO A 1 87 ? 22.917 -1.909 -12.845 1.00 54.62 87 PRO A N 1
ATOM 673 C CA . PRO A 1 87 ? 24.358 -2.125 -12.702 1.00 54.62 87 PRO A CA 1
ATOM 674 C C . PRO A 1 87 ? 24.699 -3.627 -12.723 1.00 54.62 87 PRO A C 1
ATOM 676 O O . PRO A 1 87 ? 24.958 -4.189 -11.675 1.00 54.62 87 PRO A O 1
ATOM 679 N N . ASP A 1 88 ? 24.683 -4.283 -13.891 1.00 60.75 88 ASP A N 1
ATOM 680 C CA . ASP A 1 88 ? 25.144 -5.681 -14.129 1.00 60.75 88 A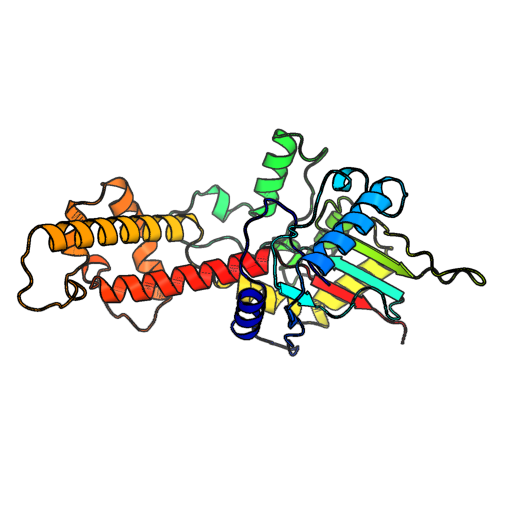SP A CA 1
ATOM 681 C C . ASP A 1 88 ? 24.080 -6.802 -14.064 1.00 60.75 88 ASP A C 1
ATOM 683 O O . ASP A 1 88 ? 24.416 -7.988 -14.028 1.00 60.75 88 ASP A O 1
ATOM 687 N N . ALA A 1 89 ? 22.784 -6.475 -14.056 1.00 59.91 89 ALA A N 1
ATOM 688 C CA . ALA A 1 89 ? 21.715 -7.481 -14.076 1.00 59.91 89 ALA A CA 1
ATOM 689 C C . ALA A 1 89 ? 21.445 -8.017 -15.494 1.00 59.91 89 ALA A C 1
ATOM 691 O O . ALA A 1 89 ? 21.264 -7.238 -16.435 1.00 59.91 89 ALA A O 1
ATOM 692 N N . ALA A 1 90 ? 21.340 -9.344 -15.642 1.00 71.75 90 ALA A N 1
ATOM 693 C CA . ALA A 1 90 ? 20.844 -9.953 -16.882 1.00 71.75 90 ALA A CA 1
ATOM 694 C C . ALA A 1 90 ? 19.330 -9.738 -17.037 1.00 71.75 90 ALA A C 1
ATOM 696 O O . ALA A 1 90 ? 18.834 -9.552 -18.148 1.00 71.75 90 ALA A O 1
ATOM 697 N N . LEU A 1 91 ? 18.602 -9.724 -15.913 1.00 82.00 91 LEU A N 1
ATOM 698 C CA . LEU A 1 91 ? 17.155 -9.551 -15.883 1.00 82.00 91 LEU A CA 1
ATOM 699 C C . LEU A 1 91 ? 16.720 -8.744 -14.657 1.00 82.00 91 LEU A C 1
ATOM 701 O O . LEU A 1 91 ? 16.974 -9.138 -13.519 1.00 82.00 91 LEU A O 1
ATOM 705 N N . SER A 1 92 ? 16.006 -7.648 -14.895 1.00 88.31 92 SER A N 1
ATOM 706 C CA . SER A 1 92 ? 15.413 -6.800 -13.862 1.00 88.31 92 SER A CA 1
ATOM 707 C C . SER A 1 92 ? 13.901 -6.720 -14.052 1.00 88.31 92 SER A C 1
ATOM 709 O O . SER A 1 92 ? 13.410 -6.400 -15.133 1.00 88.31 92 SER A O 1
ATOM 711 N N . ILE A 1 93 ? 13.135 -6.997 -13.000 1.00 90.06 93 ILE A N 1
ATOM 712 C CA . ILE A 1 93 ? 11.672 -7.082 -13.053 1.00 90.06 93 ILE A CA 1
ATOM 713 C C . ILE A 1 93 ? 11.077 -6.185 -11.971 1.00 90.06 93 ILE A C 1
ATOM 715 O O . ILE A 1 93 ? 11.359 -6.358 -10.790 1.00 90.06 93 ILE A O 1
ATOM 719 N N . GLU A 1 94 ? 10.216 -5.245 -12.361 1.00 92.62 94 GLU A N 1
ATOM 720 C CA . GLU A 1 94 ? 9.394 -4.452 -11.442 1.00 92.62 94 GLU A CA 1
ATOM 721 C C . GLU A 1 94 ? 7.971 -5.029 -11.399 1.00 92.62 94 GLU A C 1
ATOM 723 O O . GLU A 1 94 ? 7.263 -4.999 -12.405 1.00 92.62 94 GLU A O 1
ATOM 728 N N . ILE A 1 95 ? 7.514 -5.480 -10.229 1.00 94.56 95 ILE A N 1
ATOM 729 C CA . ILE A 1 95 ? 6.137 -5.930 -9.981 1.00 94.56 95 ILE A CA 1
ATOM 730 C C . ILE A 1 95 ? 5.466 -4.969 -8.998 1.00 94.56 95 ILE A C 1
ATOM 732 O O . ILE A 1 95 ? 6.008 -4.677 -7.938 1.00 94.56 95 ILE A O 1
ATOM 736 N N . LYS A 1 96 ? 4.247 -4.503 -9.290 1.00 95.88 96 LYS A N 1
ATOM 737 C CA . LYS A 1 96 ? 3.372 -3.863 -8.290 1.00 95.88 96 LYS A CA 1
ATOM 738 C C . LYS A 1 96 ? 2.321 -4.866 -7.842 1.00 95.88 96 LYS A C 1
ATOM 740 O O . LYS A 1 96 ? 1.287 -4.971 -8.517 1.00 95.88 96 LYS A O 1
ATOM 745 N N . PRO A 1 97 ? 2.549 -5.569 -6.719 1.00 96.06 97 PRO A N 1
ATOM 746 C CA . PRO A 1 97 ? 1.749 -6.725 -6.340 1.00 96.06 97 PRO A CA 1
ATOM 747 C C . PRO A 1 97 ? 0.330 -6.338 -5.902 1.00 96.06 97 PRO A C 1
ATOM 749 O O . PRO A 1 97 ? -0.597 -7.132 -6.045 1.00 96.06 97 PRO A O 1
ATOM 752 N N . LYS A 1 98 ? 0.109 -5.084 -5.484 1.00 96.50 98 LYS A N 1
ATOM 753 C CA . LYS A 1 98 ? -1.170 -4.612 -4.923 1.00 96.50 98 LYS A CA 1
ATOM 754 C C . LYS A 1 98 ? -1.492 -5.333 -3.611 1.00 96.50 98 LYS A C 1
ATOM 756 O O . LYS A 1 98 ? -0.606 -5.906 -2.997 1.00 96.50 98 LYS A O 1
ATOM 761 N N . HIS A 1 99 ? -2.727 -5.207 -3.132 1.00 96.25 99 HIS A N 1
ATOM 762 C CA . HIS A 1 99 ? -3.118 -5.681 -1.804 1.00 96.25 99 HIS A CA 1
ATOM 763 C C . HIS A 1 99 ? -3.444 -7.178 -1.831 1.00 96.25 99 HIS A C 1
ATOM 765 O O . HIS A 1 99 ? -4.318 -7.583 -2.599 1.00 96.25 99 HIS A O 1
ATOM 771 N N . GLY A 1 100 ? -2.750 -7.968 -1.013 1.00 96.31 100 GLY A N 1
ATOM 772 C CA . GLY A 1 100 ? -2.809 -9.433 -0.989 1.00 96.31 100 GLY A CA 1
ATOM 773 C C . GLY A 1 100 ? -3.871 -10.044 -0.078 1.00 96.31 100 GLY A C 1
ATOM 774 O O . GLY A 1 100 ? -3.912 -11.265 0.059 1.00 96.31 100 GLY A O 1
ATOM 775 N N . LEU A 1 101 ? -4.717 -9.222 0.545 1.00 96.31 101 LEU A N 1
ATOM 776 C CA . LEU A 1 101 ? -5.722 -9.649 1.516 1.00 96.31 101 LEU A CA 1
ATOM 777 C C . LEU A 1 101 ? -7.125 -9.176 1.123 1.00 96.31 101 LEU A C 1
ATOM 779 O O . LEU A 1 101 ? -7.295 -8.212 0.371 1.00 96.31 101 LEU A O 1
ATOM 783 N N . LEU A 1 102 ? -8.134 -9.884 1.624 1.00 96.25 102 LEU A N 1
ATOM 784 C CA . LEU A 1 102 ? -9.500 -9.375 1.689 1.00 96.25 102 LEU A CA 1
ATOM 785 C C . LEU A 1 102 ? -9.693 -8.745 3.071 1.00 96.25 102 LEU A C 1
ATOM 787 O O . LEU A 1 102 ? -9.227 -9.327 4.052 1.00 96.25 102 LEU A O 1
ATOM 791 N N . PRO A 1 103 ? -10.344 -7.577 3.163 1.00 93.44 103 PRO A N 1
ATOM 792 C CA . PRO A 1 103 ? -10.629 -6.970 4.450 1.00 93.44 103 PRO A CA 1
ATOM 793 C C . PRO A 1 103 ? -11.635 -7.833 5.225 1.00 93.44 103 PRO A C 1
ATOM 795 O O . PRO A 1 103 ? -12.569 -8.388 4.641 1.00 93.44 103 PRO A O 1
ATOM 798 N N . SER A 1 104 ? -11.430 -7.947 6.536 1.00 87.00 104 SER A N 1
ATOM 799 C CA . SER A 1 104 ? -12.195 -8.837 7.420 1.00 87.00 104 SER A CA 1
ATOM 800 C C . SER A 1 104 ? -13.025 -8.108 8.476 1.00 87.00 104 SER A C 1
ATOM 802 O O . SER A 1 104 ? -13.735 -8.768 9.233 1.00 87.00 104 SER A O 1
ATOM 804 N N . ALA A 1 105 ? -12.954 -6.774 8.541 1.00 87.38 105 ALA A N 1
ATOM 805 C CA . ALA A 1 105 ? -13.732 -6.005 9.504 1.00 87.38 105 ALA A CA 1
ATOM 806 C C . ALA A 1 105 ? -15.238 -6.284 9.327 1.00 87.38 105 ALA A C 1
ATOM 808 O O . ALA A 1 105 ? -15.720 -6.426 8.194 1.00 87.38 105 ALA A O 1
ATOM 809 N N . PRO A 1 106 ? -16.008 -6.383 10.421 1.00 80.88 106 PRO A N 1
ATOM 810 C CA . PRO A 1 106 ? -17.443 -6.585 10.316 1.00 80.88 106 PRO A CA 1
ATOM 811 C C . PRO A 1 106 ? -18.081 -5.363 9.666 1.00 80.88 106 PRO A C 1
ATOM 813 O O . PRO A 1 106 ? -17.575 -4.245 9.753 1.00 80.88 106 PRO A O 1
ATOM 816 N N . GLY A 1 107 ? -19.234 -5.562 9.038 1.00 83.00 107 GLY A N 1
ATOM 817 C CA . GLY A 1 107 ? -20.016 -4.426 8.572 1.00 83.00 107 GLY A CA 1
ATOM 818 C C . GLY A 1 107 ? -19.543 -3.750 7.295 1.00 83.00 107 GLY A C 1
ATOM 819 O O . GLY A 1 107 ? -20.223 -2.848 6.808 1.00 83.00 107 GLY A O 1
ATOM 820 N N . LEU A 1 108 ? -18.428 -4.215 6.737 1.00 90.19 108 LEU A N 1
ATOM 821 C CA . LEU A 1 108 ? -17.971 -3.813 5.419 1.00 90.19 108 LEU A CA 1
ATOM 822 C C . LEU A 1 108 ? -18.989 -4.194 4.355 1.00 90.19 108 LEU A C 1
ATOM 824 O O . LEU A 1 108 ? -19.648 -5.237 4.442 1.00 90.19 108 LEU A O 1
ATOM 828 N N . HIS A 1 109 ? -19.031 -3.398 3.287 1.00 91.38 109 HIS A N 1
ATOM 829 C CA . HIS A 1 109 ? -19.860 -3.713 2.133 1.00 91.38 109 HIS A CA 1
ATOM 830 C C . HIS A 1 109 ? -19.593 -5.156 1.640 1.00 91.38 109 HIS A C 1
ATOM 832 O O . HIS A 1 109 ? -18.436 -5.482 1.350 1.00 91.38 109 HIS A O 1
ATOM 838 N N . PRO A 1 110 ? -20.623 -6.013 1.455 1.00 92.69 110 PRO A N 1
ATOM 839 C CA . PRO A 1 110 ? -20.447 -7.451 1.205 1.00 92.69 110 PRO A CA 1
ATOM 840 C C . PRO A 1 110 ? -19.480 -7.793 0.064 1.00 92.69 110 PRO A C 1
ATOM 842 O O . PRO A 1 110 ? -18.655 -8.693 0.185 1.00 92.69 110 PRO A O 1
ATOM 845 N N . VAL A 1 111 ? -19.507 -7.015 -1.024 1.00 94.88 111 VAL A N 1
ATOM 846 C CA . VAL A 1 111 ? -18.594 -7.192 -2.171 1.00 94.88 111 VAL A CA 1
ATOM 847 C C . VAL A 1 111 ? -17.107 -7.154 -1.793 1.00 94.88 111 VAL A C 1
ATOM 849 O O . VAL A 1 111 ? -16.298 -7.823 -2.429 1.00 94.88 111 VAL A O 1
ATOM 852 N N . LYS A 1 112 ? -16.724 -6.391 -0.763 1.00 95.75 112 LYS A N 1
ATOM 853 C CA . LYS A 1 112 ? -15.324 -6.249 -0.340 1.00 95.75 112 LYS A CA 1
ATOM 854 C C . LYS A 1 112 ? -14.815 -7.500 0.363 1.00 95.75 112 LYS A C 1
ATOM 856 O O . LYS A 1 112 ? -13.616 -7.742 0.338 1.00 95.75 112 LYS A O 1
ATOM 861 N N . GLN A 1 113 ? -15.720 -8.305 0.914 1.00 92.81 113 GLN A N 1
ATOM 862 C CA . GLN A 1 113 ? -15.399 -9.577 1.559 1.00 92.81 113 GLN A CA 1
ATOM 863 C C . GLN A 1 113 ? -15.233 -10.717 0.544 1.00 92.81 113 GLN A C 1
ATOM 865 O O . GLN A 1 113 ? -14.686 -11.760 0.879 1.00 92.81 113 GLN A O 1
ATOM 870 N N . THR A 1 114 ? -15.681 -10.536 -0.705 1.00 94.00 114 THR A N 1
ATOM 871 C CA . THR A 1 114 ? -15.640 -11.587 -1.738 1.00 94.00 114 THR A CA 1
ATOM 872 C C . THR A 1 114 ? -14.797 -11.221 -2.956 1.00 94.00 114 THR A C 1
ATOM 874 O O . THR A 1 114 ? -14.391 -12.105 -3.707 1.00 94.00 114 THR A O 1
ATOM 877 N N . ALA A 1 115 ? -14.533 -9.934 -3.194 1.00 95.12 115 ALA A N 1
ATOM 878 C CA . ALA A 1 115 ? -13.813 -9.457 -4.366 1.00 95.12 115 ALA A CA 1
ATOM 879 C C . ALA A 1 115 ? -12.599 -8.606 -3.986 1.00 95.12 115 ALA A C 1
ATOM 881 O O . ALA A 1 115 ? -12.676 -7.648 -3.218 1.00 95.12 115 ALA A O 1
ATOM 882 N N . CYS A 1 116 ? -11.461 -8.913 -4.609 1.00 96.25 116 CYS A N 1
ATOM 883 C CA . CYS A 1 116 ? -10.218 -8.201 -4.356 1.00 96.25 116 CYS A CA 1
ATOM 884 C C . CYS A 1 116 ? -10.301 -6.725 -4.798 1.00 96.25 116 CYS A C 1
ATOM 886 O O . CYS A 1 116 ? -10.846 -6.397 -5.860 1.00 96.25 116 CYS A O 1
ATOM 888 N N . ARG A 1 117 ? -9.684 -5.807 -4.035 1.00 96.44 117 ARG A N 1
ATOM 889 C CA . ARG A 1 117 ? -9.703 -4.358 -4.336 1.00 96.44 117 ARG A CA 1
ATOM 890 C C . ARG A 1 117 ? -9.155 -4.016 -5.723 1.00 96.44 117 ARG A C 1
ATOM 892 O O . ARG A 1 117 ? -9.626 -3.052 -6.333 1.00 96.44 117 ARG A O 1
ATOM 899 N N . PHE A 1 118 ? -8.158 -4.759 -6.209 1.00 97.31 118 PHE A N 1
ATOM 900 C CA . PHE A 1 118 ? -7.607 -4.582 -7.558 1.00 97.31 118 PHE A CA 1
ATOM 901 C C . PHE A 1 118 ? -8.623 -4.971 -8.637 1.00 97.31 118 PHE A C 1
ATOM 903 O O . PHE A 1 118 ? -8.851 -4.189 -9.554 1.00 97.31 118 PHE A O 1
ATOM 910 N N . CYS A 1 119 ? -9.270 -6.123 -8.471 1.00 97.19 119 CYS A N 1
ATOM 911 C CA . CYS A 1 119 ? -10.263 -6.700 -9.369 1.00 97.19 119 CYS A CA 1
ATOM 912 C C . CYS A 1 119 ? -11.440 -5.731 -9.558 1.00 97.19 119 CYS A C 1
ATOM 914 O O . CYS A 1 119 ? -11.752 -5.331 -10.678 1.00 97.19 119 CYS A O 1
ATOM 916 N N . MET A 1 120 ? -12.004 -5.235 -8.448 1.00 97.44 120 MET A N 1
ATOM 917 C CA . MET A 1 120 ? -13.051 -4.205 -8.474 1.00 97.44 120 MET A CA 1
ATOM 918 C C . MET A 1 120 ? -12.584 -2.925 -9.186 1.00 97.44 120 MET A C 1
ATOM 920 O O . MET A 1 120 ? -13.318 -2.332 -9.974 1.00 97.44 120 MET A O 1
ATOM 924 N N . HIS A 1 121 ? -11.336 -2.499 -8.954 1.00 97.12 121 HIS A N 1
ATOM 925 C CA . HIS A 1 121 ? -10.796 -1.303 -9.605 1.00 97.12 121 HIS A CA 1
ATOM 926 C C . HIS A 1 121 ? -10.600 -1.480 -11.111 1.00 97.12 121 HIS A C 1
ATOM 928 O O . HIS A 1 121 ? -10.719 -0.506 -11.847 1.00 97.12 121 HIS A O 1
ATOM 934 N N . GLN A 1 122 ? -10.248 -2.680 -11.574 1.00 97.50 122 GLN A N 1
ATOM 935 C CA . GLN A 1 122 ? -10.055 -2.950 -12.998 1.00 97.50 122 GLN A CA 1
ATOM 936 C C . GLN A 1 122 ? -11.364 -2.781 -13.770 1.00 97.50 122 GLN A C 1
ATOM 938 O O . GLN A 1 122 ? -11.361 -2.114 -14.803 1.00 97.50 122 GLN A O 1
ATOM 943 N N . LEU A 1 123 ? -12.482 -3.271 -13.223 1.00 97.19 123 LEU A N 1
ATOM 944 C CA . LEU A 1 123 ? -13.809 -3.063 -13.812 1.00 97.19 123 LEU A CA 1
ATOM 945 C C . LEU A 1 123 ? -14.164 -1.574 -13.890 1.00 97.19 123 LEU A C 1
ATOM 947 O O . LEU A 1 123 ? -14.569 -1.092 -14.945 1.00 97.19 123 LEU A O 1
ATOM 951 N N . LEU A 1 124 ? -13.919 -0.816 -12.813 1.00 97.75 124 LEU A N 1
ATOM 952 C CA . LEU A 1 124 ? -14.137 0.633 -12.812 1.00 97.75 124 LEU A CA 1
ATOM 953 C C . LEU A 1 124 ? -13.263 1.352 -13.851 1.00 97.75 124 LEU A C 1
ATOM 955 O O . LEU A 1 124 ? -13.745 2.223 -14.570 1.00 97.75 124 LEU A O 1
ATOM 959 N N . LYS A 1 125 ? -11.975 0.998 -13.950 1.00 97.25 125 LYS A N 1
ATOM 960 C CA . LYS A 1 125 ? -11.063 1.588 -14.942 1.00 97.25 125 LYS A CA 1
ATOM 961 C C . LYS A 1 125 ? -11.528 1.309 -16.367 1.00 97.25 125 LYS A C 1
ATOM 963 O O . LYS A 1 125 ? -11.442 2.210 -17.195 1.00 97.25 125 LYS A O 1
ATOM 968 N N . GLN A 1 126 ? -12.001 0.096 -16.643 1.00 96.81 126 GLN A N 1
ATOM 969 C CA . GLN A 1 126 ? -12.527 -0.270 -17.954 1.00 96.81 126 GLN A CA 1
ATOM 970 C C . GLN A 1 126 ? -13.805 0.518 -18.267 1.00 96.81 126 GLN A C 1
ATOM 972 O O . GLN A 1 126 ? -13.888 1.126 -19.329 1.00 96.81 126 GLN A O 1
ATOM 977 N N . ALA A 1 127 ? -14.752 0.593 -17.326 1.00 97.62 127 ALA A N 1
ATOM 978 C CA . ALA A 1 127 ? -15.981 1.376 -17.487 1.00 97.62 127 ALA A CA 1
ATOM 979 C C . ALA A 1 127 ? -15.706 2.872 -17.732 1.00 97.62 127 ALA A C 1
ATOM 981 O O . ALA A 1 127 ? -16.427 3.528 -18.473 1.00 97.62 127 ALA A O 1
ATOM 982 N N . GLN A 1 128 ? -14.632 3.408 -17.145 1.00 97.88 128 GLN A N 1
ATOM 983 C CA . GLN A 1 128 ? -14.179 4.789 -17.345 1.00 97.88 128 GLN A CA 1
ATOM 984 C C . GLN A 1 128 ? -13.290 4.983 -18.589 1.00 97.88 128 GLN A C 1
ATOM 986 O O . GLN A 1 128 ? -12.736 6.066 -18.764 1.00 97.88 128 GLN A O 1
ATOM 991 N N . GLY A 1 129 ? -13.064 3.946 -19.404 1.00 95.56 129 GLY A N 1
ATOM 992 C CA . GLY A 1 129 ? -12.187 4.012 -20.579 1.00 95.56 129 GLY A CA 1
ATOM 993 C C . GLY A 1 129 ? -10.700 4.230 -20.262 1.00 95.56 129 GLY A C 1
ATOM 994 O O . GLY A 1 129 ? -9.914 4.529 -21.156 1.00 95.56 129 GLY A O 1
ATOM 995 N N . LYS A 1 130 ? -10.277 4.079 -18.998 1.00 93.31 130 LYS A N 1
ATOM 996 C CA . LYS A 1 130 ? -8.871 4.245 -18.571 1.00 93.31 130 LYS A CA 1
ATOM 997 C C . LYS A 1 130 ? -7.983 3.072 -18.983 1.00 93.31 130 LYS A C 1
ATOM 999 O O . LYS A 1 130 ? -6.762 3.201 -18.976 1.00 93.31 130 LYS A O 1
ATOM 1004 N N . VAL A 1 131 ? -8.585 1.921 -19.276 1.00 92.31 131 VAL A N 1
ATOM 1005 C CA . VAL A 1 131 ? -7.921 0.734 -19.824 1.00 92.31 131 VAL A CA 1
ATOM 1006 C C . VAL A 1 131 ? -8.813 0.120 -20.896 1.00 92.31 131 VAL A C 1
ATOM 1008 O O . VAL A 1 131 ? -10.033 0.134 -20.762 1.00 92.31 131 VAL A O 1
ATOM 1011 N N . VAL A 1 132 ? -8.201 -0.452 -21.934 1.00 91.81 132 VAL A N 1
ATOM 1012 C CA . VAL A 1 132 ? -8.928 -1.130 -23.023 1.00 91.81 132 VAL A CA 1
ATOM 1013 C C . VAL A 1 132 ? -9.606 -2.410 -22.523 1.00 91.81 132 VAL A C 1
ATOM 1015 O O . VAL A 1 132 ? -10.721 -2.725 -22.923 1.00 91.81 132 VAL A O 1
ATOM 1018 N N . ARG A 1 133 ? -8.941 -3.140 -21.619 1.00 94.06 133 ARG A N 1
ATOM 1019 C CA . ARG A 1 133 ? -9.455 -4.361 -20.988 1.00 94.06 133 ARG A CA 1
ATOM 1020 C C . ARG A 1 133 ? -9.031 -4.450 -19.527 1.00 94.06 133 ARG A C 1
ATOM 1022 O O . ARG A 1 133 ? -7.899 -4.082 -19.191 1.00 94.06 133 ARG A O 1
ATOM 1029 N N . ALA A 1 134 ? -9.914 -4.965 -18.677 1.00 95.94 134 ALA A N 1
ATOM 1030 C CA . ALA A 1 134 ? -9.578 -5.356 -17.317 1.00 95.94 134 ALA A CA 1
ATOM 1031 C C . ALA A 1 134 ? -8.498 -6.450 -17.326 1.00 95.94 134 ALA A C 1
ATOM 1033 O O . ALA A 1 134 ? -8.533 -7.380 -18.133 1.00 95.94 134 ALA A O 1
ATOM 1034 N N . SER A 1 135 ? -7.517 -6.325 -16.433 1.00 96.25 135 SER A N 1
ATOM 1035 C CA . SER A 1 135 ? -6.499 -7.361 -16.243 1.00 96.25 135 SER A CA 1
ATOM 1036 C C . SER A 1 135 ? -7.089 -8.583 -15.533 1.00 96.25 135 SER A C 1
ATOM 1038 O O . SER A 1 135 ? -7.838 -8.430 -14.570 1.00 96.25 135 SER A O 1
ATOM 1040 N N . ALA A 1 136 ? -6.690 -9.784 -15.965 1.00 96.88 136 ALA A N 1
ATOM 1041 C CA . ALA A 1 136 ? -6.985 -11.046 -15.279 1.00 96.88 136 ALA A CA 1
ATOM 1042 C C . ALA A 1 136 ? -6.047 -11.316 -14.083 1.00 96.88 136 ALA A C 1
ATOM 1044 O O . ALA A 1 136 ? -6.111 -12.373 -13.458 1.00 96.88 136 ALA A O 1
ATOM 1045 N N . TYR A 1 137 ? -5.134 -10.388 -13.780 1.00 97.88 137 TYR A N 1
ATOM 1046 C CA . TYR A 1 137 ? -4.260 -10.475 -12.617 1.00 97.88 137 TYR A CA 1
ATOM 1047 C C . TYR A 1 137 ? -5.072 -10.359 -11.323 1.00 97.88 137 TYR A C 1
ATOM 1049 O O . TYR A 1 137 ? -5.852 -9.419 -11.149 1.00 97.88 137 TYR A O 1
ATOM 1057 N N . CYS A 1 138 ? -4.841 -11.282 -10.389 1.00 98.00 138 CYS A N 1
ATOM 1058 C CA . CYS A 1 138 ? -5.413 -11.242 -9.052 1.00 98.00 138 CYS A CA 1
ATOM 1059 C C . CYS A 1 138 ? -4.288 -11.236 -8.004 1.00 98.00 138 CYS A C 1
ATOM 1061 O O . CYS A 1 138 ? -3.550 -12.216 -7.908 1.00 98.00 138 CYS A O 1
ATOM 1063 N N . PRO A 1 139 ? -4.168 -10.189 -7.169 1.00 97.81 139 PRO A N 1
ATOM 1064 C CA . PRO A 1 139 ? -3.221 -10.178 -6.057 1.00 97.81 139 PRO A CA 1
ATOM 1065 C C . PRO A 1 139 ? -3.403 -11.356 -5.097 1.00 97.81 139 PRO A C 1
ATOM 1067 O O . PRO A 1 139 ? -2.421 -11.917 -4.635 1.00 97.81 139 PRO A O 1
ATOM 1070 N N . LEU A 1 140 ? -4.641 -11.797 -4.843 1.00 98.06 140 LEU A N 1
ATOM 1071 C CA . LEU A 1 140 ? -4.892 -12.937 -3.951 1.00 98.06 140 LEU A CA 1
ATOM 1072 C C . LEU A 1 140 ? -4.295 -14.247 -4.484 1.00 98.06 140 LEU A C 1
ATOM 1074 O O . LEU A 1 140 ? -4.064 -15.161 -3.700 1.00 98.06 140 LEU A O 1
ATOM 1078 N N . ASP A 1 141 ? -4.078 -14.355 -5.799 1.00 98.38 141 ASP A N 1
ATOM 1079 C CA . ASP A 1 141 ? -3.366 -15.482 -6.404 1.00 98.38 141 ASP A CA 1
ATOM 1080 C C . ASP A 1 141 ? -1.853 -15.360 -6.224 1.00 98.38 141 ASP A C 1
ATOM 1082 O O . ASP A 1 141 ? -1.205 -16.360 -5.930 1.00 98.38 141 ASP A O 1
ATOM 1086 N N . LEU A 1 142 ? -1.299 -14.149 -6.333 1.00 97.94 142 LEU A N 1
ATOM 1087 C CA . LEU A 1 142 ? 0.120 -13.908 -6.067 1.00 97.94 142 LEU A CA 1
ATOM 1088 C C . LEU A 1 142 ? 0.466 -14.191 -4.594 1.00 97.94 142 LEU A C 1
ATOM 1090 O O . LEU A 1 142 ? 1.434 -14.876 -4.316 1.00 97.94 142 LEU A O 1
ATOM 1094 N N . PHE A 1 143 ? -0.363 -13.742 -3.650 1.00 97.50 143 PHE A N 1
ATOM 1095 C CA . PHE A 1 143 ? -0.161 -13.918 -2.200 1.00 97.50 143 PHE A CA 1
ATOM 1096 C C . PHE A 1 143 ? -0.765 -15.218 -1.631 1.00 97.50 143 PHE A C 1
ATOM 1098 O O . PHE A 1 143 ? -1.102 -15.301 -0.442 1.00 97.50 143 PHE A O 1
ATOM 1105 N N . SER A 1 144 ? -0.985 -16.217 -2.487 1.00 96.62 144 SER A N 1
ATOM 1106 C CA . SER A 1 144 ? -1.693 -17.450 -2.124 1.00 96.62 144 SER A CA 1
ATOM 1107 C C . SER A 1 144 ? -0.831 -18.496 -1.422 1.00 96.62 144 SER A C 1
ATOM 1109 O O . SER A 1 144 ? -1.399 -19.412 -0.834 1.00 96.62 144 SER A O 1
ATOM 1111 N N . ASN A 1 145 ? 0.498 -18.376 -1.515 1.00 94.62 145 ASN A N 1
ATOM 1112 C CA . ASN A 1 145 ? 1.450 -19.447 -1.206 1.00 94.62 145 ASN A CA 1
ATOM 1113 C C . ASN A 1 145 ? 1.147 -20.770 -1.951 1.00 94.62 145 ASN A C 1
ATOM 1115 O O . ASN A 1 145 ? 1.466 -21.859 -1.492 1.00 94.62 145 ASN A O 1
ATOM 1119 N N . ASP A 1 146 ? 0.483 -20.675 -3.107 1.00 97.12 146 ASP A N 1
ATOM 1120 C CA . ASP A 1 146 ? 0.217 -21.792 -4.005 1.00 97.12 146 ASP A CA 1
ATOM 1121 C C . ASP A 1 146 ? 0.929 -21.520 -5.329 1.00 97.12 146 ASP A C 1
ATOM 1123 O O . ASP A 1 146 ? 0.627 -20.559 -6.045 1.00 97.12 146 ASP A O 1
ATOM 1127 N N . LYS A 1 147 ? 1.885 -22.385 -5.661 1.00 97.25 147 LYS A N 1
ATOM 1128 C CA . LYS A 1 147 ? 2.728 -22.254 -6.851 1.00 97.25 147 LYS A CA 1
ATOM 1129 C C . LYS A 1 147 ? 1.934 -22.093 -8.152 1.00 97.25 147 LYS A C 1
ATOM 1131 O O . LYS A 1 147 ? 2.288 -21.265 -8.992 1.00 97.25 147 LYS A O 1
ATOM 1136 N N . ALA A 1 148 ? 0.845 -22.843 -8.329 1.00 98.00 148 ALA A N 1
ATOM 1137 C CA . ALA A 1 148 ? 0.039 -22.790 -9.548 1.00 98.00 148 ALA A CA 1
ATOM 1138 C C . ALA A 1 148 ? -0.745 -21.471 -9.652 1.00 98.00 148 ALA A C 1
ATOM 1140 O O . ALA A 1 148 ? -0.872 -20.891 -10.736 1.00 98.00 148 ALA A O 1
ATOM 1141 N N . ARG A 1 149 ? -1.248 -20.958 -8.525 1.00 98.31 149 ARG A N 1
ATOM 1142 C CA . ARG A 1 149 ? -1.909 -19.649 -8.453 1.00 98.31 149 ARG A CA 1
ATOM 1143 C C . ARG A 1 149 ? -0.917 -18.507 -8.677 1.00 98.31 149 ARG A C 1
ATOM 1145 O O . ARG A 1 149 ? -1.234 -17.596 -9.440 1.00 98.31 149 ARG A O 1
ATOM 1152 N N . ILE A 1 150 ? 0.290 -18.585 -8.117 1.00 98.06 150 ILE A N 1
ATOM 1153 C CA . ILE A 1 150 ? 1.371 -17.618 -8.370 1.00 98.06 150 ILE A CA 1
ATOM 1154 C C . ILE A 1 150 ? 1.712 -17.577 -9.865 1.00 98.06 150 ILE A C 1
ATOM 1156 O O . ILE A 1 150 ? 1.701 -16.501 -10.468 1.00 98.06 150 ILE A O 1
ATOM 1160 N N . ALA A 1 151 ? 1.917 -18.738 -10.496 1.00 97.69 151 ALA A N 1
ATOM 1161 C CA . ALA A 1 151 ? 2.180 -18.833 -11.932 1.00 97.69 151 ALA A CA 1
ATOM 1162 C C . ALA A 1 151 ? 1.052 -18.217 -12.772 1.00 97.69 151 ALA A C 1
ATOM 1164 O O . ALA A 1 151 ? 1.305 -17.449 -13.704 1.00 97.69 151 ALA A O 1
ATOM 1165 N N . ARG A 1 152 ? -0.213 -18.477 -12.410 1.00 98.06 152 ARG A N 1
ATOM 1166 C CA . ARG A 1 152 ? -1.375 -17.841 -13.049 1.00 98.06 152 ARG A CA 1
ATOM 1167 C C . ARG A 1 152 ? -1.342 -16.318 -12.905 1.00 98.06 152 ARG A C 1
ATOM 1169 O O . ARG A 1 152 ? -1.598 -15.616 -13.882 1.00 98.06 152 ARG A O 1
ATOM 1176 N N . ALA A 1 153 ? -1.023 -15.803 -11.720 1.00 97.88 153 ALA A N 1
ATOM 1177 C CA . ALA A 1 153 ? -0.947 -14.369 -11.469 1.00 97.88 153 ALA A CA 1
ATOM 1178 C C . ALA A 1 153 ? 0.143 -13.700 -12.325 1.00 97.88 153 ALA A C 1
ATOM 1180 O O . ALA A 1 153 ? -0.132 -12.699 -12.992 1.00 97.88 153 ALA A O 1
ATOM 1181 N N . LEU A 1 154 ? 1.343 -14.284 -12.371 1.00 96.75 154 LEU A N 1
ATOM 1182 C CA . LEU A 1 154 ? 2.456 -13.785 -13.183 1.00 96.75 154 LEU A CA 1
ATOM 1183 C C . LEU A 1 154 ? 2.148 -13.863 -14.683 1.00 96.75 154 LEU A C 1
ATOM 1185 O O . LEU A 1 154 ? 2.338 -12.878 -15.390 1.00 96.75 154 LEU A O 1
ATOM 1189 N N . LYS A 1 155 ? 1.542 -14.956 -15.165 1.00 96.31 155 LYS A N 1
ATOM 1190 C CA . LYS A 1 155 ? 1.104 -15.077 -16.567 1.00 96.31 155 LYS A CA 1
ATOM 1191 C C . LYS A 1 155 ? 0.071 -14.012 -16.945 1.00 96.31 155 LYS A C 1
ATOM 1193 O O . LYS A 1 155 ? 0.128 -13.440 -18.039 1.00 96.31 155 LYS A O 1
ATOM 1198 N N . SER A 1 156 ? -0.865 -13.715 -16.044 1.00 96.25 156 SER A N 1
ATOM 1199 C CA . SER A 1 156 ? -1.832 -12.629 -16.227 1.00 96.25 156 SER A CA 1
ATOM 1200 C C . SER A 1 156 ? -1.160 -11.253 -16.269 1.00 96.25 156 SER A C 1
ATOM 1202 O O . SER A 1 156 ? -1.575 -10.405 -17.068 1.00 96.25 156 SER A O 1
ATOM 1204 N N . LEU A 1 157 ? -0.115 -11.029 -15.461 1.00 95.19 157 LEU A N 1
ATOM 1205 C CA . LEU A 1 157 ? 0.703 -9.816 -15.520 1.00 95.19 157 LEU A CA 1
ATOM 1206 C C . LEU A 1 157 ? 1.452 -9.712 -16.850 1.00 95.19 157 LEU A C 1
ATOM 1208 O O . LEU A 1 157 ? 1.334 -8.680 -17.494 1.00 95.19 157 LEU A O 1
ATOM 1212 N N . SER A 1 158 ? 2.121 -10.764 -17.326 1.00 93.00 158 SER A N 1
ATOM 1213 C CA . SER A 1 158 ? 2.801 -10.748 -18.634 1.00 93.00 158 SER A CA 1
ATOM 1214 C C . SER A 1 158 ? 1.825 -10.505 -19.792 1.00 93.00 158 SER A C 1
ATOM 1216 O O . SER A 1 158 ? 2.125 -9.776 -20.731 1.00 93.00 158 SER A O 1
ATOM 1218 N N . SER A 1 159 ? 0.605 -11.046 -19.703 1.00 92.56 159 SER A N 1
ATOM 1219 C CA . SER A 1 159 ? -0.434 -10.848 -20.727 1.00 92.56 159 SER A CA 1
ATOM 1220 C C . SER A 1 159 ? -1.065 -9.448 -20.688 1.00 92.56 159 SER A C 1
ATOM 1222 O O . SER A 1 159 ? -1.543 -8.929 -21.702 1.00 92.56 159 SER A O 1
ATOM 1224 N N . THR A 1 160 ? -1.141 -8.835 -19.503 1.00 92.50 160 THR A N 1
ATOM 1225 C CA . THR A 1 160 ? -1.718 -7.499 -19.286 1.00 92.50 160 THR A CA 1
ATOM 1226 C C . THR A 1 160 ? -0.902 -6.687 -18.274 1.00 92.50 160 THR A C 1
ATOM 1228 O O . THR A 1 160 ? -1.393 -6.425 -17.174 1.00 92.50 160 THR A O 1
ATOM 1231 N N . PRO A 1 161 ? 0.309 -6.224 -18.645 1.00 91.44 161 PRO A N 1
ATOM 1232 C CA . PRO A 1 161 ? 1.253 -5.626 -17.691 1.00 91.44 161 PRO A CA 1
ATOM 1233 C C . PRO A 1 161 ? 0.720 -4.360 -17.036 1.00 91.44 161 PRO A C 1
ATOM 1235 O O . PRO A 1 161 ? 0.945 -4.114 -15.851 1.00 91.44 161 PRO A O 1
ATOM 1238 N N . GLN A 1 162 ? -0.007 -3.549 -17.815 1.00 90.62 162 GLN A N 1
ATOM 1239 C CA . GLN A 1 162 ? -0.464 -2.215 -17.427 1.00 90.62 162 GLN A CA 1
ATOM 1240 C C . GLN A 1 162 ? 0.667 -1.431 -16.732 1.00 90.62 162 GLN A C 1
ATOM 1242 O O . GLN A 1 162 ? 1.739 -1.259 -17.298 1.00 90.62 162 GLN A O 1
ATOM 1247 N N . ASN A 1 163 ? 0.449 -0.946 -15.506 1.00 89.75 163 ASN A N 1
ATOM 1248 C CA . ASN A 1 163 ? 1.489 -0.333 -14.680 1.00 89.75 163 ASN A CA 1
ATOM 1249 C C . ASN A 1 163 ? 1.953 -1.245 -13.533 1.00 89.75 163 ASN A C 1
ATOM 1251 O O . ASN A 1 163 ? 2.530 -0.740 -12.565 1.00 89.75 163 ASN A O 1
ATOM 1255 N N . ASN A 1 164 ? 1.637 -2.539 -13.623 1.00 94.00 164 ASN A N 1
ATOM 1256 C CA . ASN A 1 164 ? 1.867 -3.559 -12.610 1.00 94.00 164 ASN A CA 1
ATOM 1257 C C . ASN A 1 164 ? 3.077 -4.452 -12.891 1.00 94.00 164 ASN A C 1
ATOM 1259 O O . ASN A 1 164 ? 3.570 -5.044 -11.940 1.00 94.00 164 ASN A O 1
ATOM 1263 N N . LEU A 1 165 ? 3.542 -4.545 -14.136 1.00 93.12 165 LEU A N 1
ATOM 1264 C CA . LEU A 1 165 ? 4.742 -5.292 -14.504 1.00 93.12 165 LEU A CA 1
ATOM 1265 C C . LEU A 1 165 ? 5.607 -4.455 -15.450 1.00 93.12 165 LEU A C 1
ATOM 1267 O O . LEU A 1 165 ? 5.084 -3.825 -16.372 1.00 93.12 165 LEU A O 1
ATOM 1271 N N . ARG A 1 166 ? 6.919 -4.460 -15.221 1.00 89.75 166 ARG A N 1
ATOM 1272 C CA . ARG A 1 166 ? 7.933 -4.028 -16.188 1.00 89.75 166 ARG A CA 1
ATOM 1273 C C . ARG A 1 166 ? 9.083 -5.016 -16.179 1.00 89.75 166 ARG A C 1
ATOM 1275 O O . ARG A 1 166 ? 9.493 -5.440 -15.102 1.00 89.75 166 ARG A O 1
ATOM 1282 N N . VAL A 1 167 ? 9.597 -5.333 -17.358 1.00 87.56 167 VAL A N 1
ATOM 1283 C CA . VAL A 1 167 ? 10.744 -6.219 -17.534 1.00 87.56 167 VAL A CA 1
ATOM 1284 C C . VAL A 1 167 ? 11.832 -5.438 -18.259 1.00 87.56 167 VAL A C 1
ATOM 1286 O O . VAL A 1 167 ? 11.559 -4.726 -19.225 1.00 87.56 167 VAL A O 1
ATOM 1289 N N . PHE A 1 168 ? 13.052 -5.537 -17.752 1.00 83.19 168 PHE A N 1
ATOM 1290 C CA . PHE A 1 168 ? 14.246 -4.937 -18.322 1.00 83.19 168 PHE A CA 1
ATOM 1291 C C . PHE A 1 168 ? 15.275 -6.051 -18.508 1.00 83.19 168 PHE A C 1
ATOM 1293 O O . PHE A 1 168 ? 15.669 -6.697 -17.537 1.00 83.19 168 PHE A O 1
ATOM 1300 N N . SER A 1 169 ? 15.688 -6.281 -19.747 1.00 74.81 169 SER A N 1
ATOM 1301 C CA . SER A 1 169 ? 16.730 -7.233 -20.129 1.00 74.81 169 SER A CA 1
ATOM 1302 C C . SER A 1 169 ? 17.963 -6.457 -20.608 1.00 74.81 169 SER A C 1
ATOM 1304 O O . SER A 1 169 ? 17.846 -5.399 -21.236 1.00 74.81 169 SER A O 1
ATOM 1306 N N . SER A 1 170 ? 19.164 -6.937 -20.278 1.00 65.69 170 SER A N 1
ATOM 1307 C CA . SER A 1 170 ? 20.385 -6.468 -20.937 1.00 65.69 170 SER A CA 1
ATOM 1308 C C . SER A 1 170 ? 20.635 -7.346 -22.163 1.00 65.69 170 SER A C 1
ATOM 1310 O O . SER A 1 170 ? 20.993 -8.514 -22.043 1.00 65.69 170 SER A O 1
ATOM 1312 N N . CYS A 1 171 ? 20.416 -6.800 -23.361 1.00 52.88 171 CYS A N 1
ATOM 1313 C CA . CYS A 1 171 ? 20.888 -7.437 -24.586 1.00 52.88 171 CYS A CA 1
ATOM 1314 C C . CYS A 1 171 ? 22.355 -7.052 -24.774 1.00 52.88 171 CYS A C 1
ATOM 1316 O O . CYS A 1 171 ? 22.673 -5.920 -25.131 1.00 52.88 171 CYS A O 1
ATOM 1318 N N . THR A 1 172 ? 23.265 -7.987 -24.518 1.00 45.81 172 THR A N 1
ATOM 1319 C CA . THR A 1 172 ? 24.644 -7.892 -24.996 1.00 45.81 172 THR A CA 1
ATOM 1320 C C . THR A 1 172 ? 24.676 -8.254 -26.479 1.00 45.81 172 THR A C 1
ATOM 1322 O O . THR A 1 172 ? 25.102 -9.347 -26.847 1.00 45.81 172 THR A O 1
ATOM 1325 N N . GLU A 1 173 ? 24.226 -7.357 -27.358 1.00 39.34 173 GLU A N 1
ATOM 1326 C CA . GLU A 1 173 ? 24.656 -7.456 -28.754 1.00 39.34 173 GLU A CA 1
ATOM 1327 C C . GLU A 1 173 ? 26.112 -6.989 -28.830 1.00 39.34 173 GLU A C 1
ATOM 1329 O O . GLU A 1 173 ? 26.482 -5.901 -28.388 1.00 39.34 173 GLU A O 1
ATOM 1334 N N . ALA A 1 174 ? 26.979 -7.891 -29.284 1.00 39.84 174 ALA A N 1
ATOM 1335 C CA . ALA A 1 174 ? 28.413 -7.680 -29.341 1.00 39.84 174 ALA A CA 1
ATOM 1336 C C . ALA A 1 174 ? 28.751 -6.508 -30.278 1.00 39.84 174 ALA A C 1
ATOM 1338 O O . ALA A 1 174 ? 28.738 -6.671 -31.494 1.00 39.84 174 ALA A O 1
ATOM 1339 N N . GLY A 1 175 ? 29.112 -5.354 -29.713 1.00 39.88 175 GLY A N 1
ATOM 1340 C CA . GLY A 1 175 ? 29.888 -4.334 -30.426 1.00 39.88 175 GLY A CA 1
ATOM 1341 C C . GLY A 1 175 ? 29.497 -2.878 -30.209 1.00 39.88 175 GLY A C 1
ATOM 1342 O O . GLY A 1 175 ? 30.373 -2.036 -30.351 1.00 39.88 175 GLY A O 1
ATOM 1343 N N . ASP A 1 176 ? 28.271 -2.554 -29.809 1.00 38.22 176 ASP A N 1
ATOM 1344 C CA . ASP A 1 176 ? 27.847 -1.159 -29.648 1.00 38.22 176 ASP A CA 1
ATOM 1345 C C . ASP A 1 176 ? 26.878 -1.011 -28.471 1.00 38.22 176 ASP A C 1
ATOM 1347 O O . ASP A 1 176 ? 26.053 -1.881 -28.234 1.00 38.22 176 ASP A O 1
ATOM 1351 N N . SER A 1 177 ? 27.057 0.075 -27.709 1.00 41.03 177 SER A N 1
ATOM 1352 C CA . SER A 1 177 ? 26.182 0.659 -26.673 1.00 41.03 177 SER A CA 1
ATOM 1353 C C . SER A 1 177 ? 25.057 -0.230 -26.113 1.00 41.03 177 SER A C 1
ATOM 1355 O O . SER A 1 177 ? 24.109 -0.530 -26.821 1.00 41.03 177 SER A O 1
ATOM 1357 N N . LEU A 1 178 ? 25.093 -0.538 -24.805 1.00 44.16 178 LEU A N 1
ATOM 1358 C CA . LEU A 1 178 ? 24.009 -1.205 -24.057 1.00 44.16 178 LEU A CA 1
ATOM 1359 C C . LEU A 1 178 ? 22.633 -0.562 -24.343 1.00 44.16 178 LEU A C 1
ATOM 1361 O O . LEU A 1 178 ? 22.238 0.411 -23.695 1.00 44.16 178 LEU A O 1
ATOM 1365 N N . GLU A 1 179 ? 21.893 -1.103 -25.309 1.00 44.56 179 GLU A N 1
ATOM 1366 C CA . GLU A 1 179 ? 20.511 -0.722 -25.571 1.00 44.56 179 GLU A CA 1
ATOM 1367 C C . GLU A 1 179 ? 19.601 -1.540 -24.651 1.00 44.56 179 GLU A C 1
ATOM 1369 O O . GLU A 1 179 ? 19.430 -2.750 -24.790 1.00 44.56 179 GLU A O 1
ATOM 1374 N N . HIS A 1 180 ? 19.017 -0.871 -23.657 1.00 53.19 180 HIS A N 1
ATOM 1375 C CA . HIS A 1 180 ? 18.055 -1.487 -22.751 1.00 53.19 180 HIS A CA 1
ATOM 1376 C C . HIS A 1 180 ? 16.653 -1.393 -23.349 1.00 53.19 180 HIS A C 1
ATOM 1378 O O . HIS A 1 180 ? 16.060 -0.310 -23.394 1.00 53.19 180 HIS A O 1
ATOM 1384 N N . SER A 1 181 ? 16.097 -2.526 -23.777 1.00 52.16 181 SER A N 1
ATOM 1385 C CA . SER A 1 181 ? 14.706 -2.586 -24.220 1.00 52.16 181 SER A CA 1
ATOM 1386 C C . SER A 1 181 ? 13.787 -2.907 -23.033 1.00 52.16 181 SER A C 1
ATOM 1388 O O . SER A 1 181 ? 14.064 -3.784 -22.214 1.00 52.16 181 SER A O 1
ATOM 1390 N N . ALA A 1 182 ? 12.703 -2.141 -22.886 1.00 56.81 182 ALA A N 1
ATOM 1391 C CA . ALA A 1 182 ? 11.656 -2.457 -21.922 1.00 56.81 182 ALA A CA 1
ATOM 1392 C C . ALA A 1 182 ? 10.702 -3.468 -22.566 1.00 56.81 182 ALA A C 1
ATOM 1394 O O . ALA A 1 182 ? 9.845 -3.102 -23.378 1.00 56.81 182 ALA A O 1
ATOM 1395 N N . GLU A 1 183 ? 10.852 -4.738 -22.210 1.00 61.25 183 GLU A N 1
ATOM 1396 C CA . GLU A 1 183 ? 9.943 -5.783 -22.654 1.00 61.25 183 GLU A CA 1
ATOM 1397 C C . GLU A 1 183 ? 8.652 -5.757 -21.828 1.00 61.25 183 GLU A C 1
ATOM 1399 O O . GLU A 1 183 ? 8.623 -5.489 -20.622 1.00 61.25 183 GLU A O 1
ATOM 1404 N N . HIS A 1 184 ? 7.536 -6.022 -22.506 1.00 64.69 184 HIS A N 1
ATOM 1405 C CA . HIS A 1 184 ? 6.217 -6.076 -21.874 1.00 64.69 184 HIS A CA 1
ATOM 1406 C C . HIS A 1 184 ? 5.855 -7.491 -21.401 1.00 64.69 184 HIS A C 1
ATOM 1408 O O . HIS A 1 184 ? 4.834 -7.665 -20.746 1.00 64.69 184 HIS A O 1
ATOM 1414 N N . SER A 1 185 ? 6.662 -8.502 -21.720 1.00 75.31 185 SER A N 1
ATOM 1415 C CA . SER A 1 185 ? 6.403 -9.897 -21.367 1.00 75.31 185 SER A CA 1
ATOM 1416 C C . SER A 1 185 ? 7.673 -10.555 -20.852 1.00 75.31 185 SER A C 1
ATOM 1418 O O . SER A 1 185 ? 8.769 -10.120 -21.172 1.00 75.31 185 SER A O 1
ATOM 1420 N N . MET A 1 186 ? 7.502 -11.604 -20.055 1.00 82.69 186 MET A N 1
ATOM 1421 C CA . MET A 1 186 ? 8.587 -12.490 -19.649 1.00 82.69 186 MET A CA 1
ATOM 1422 C C . MET A 1 186 ? 8.610 -13.700 -20.583 1.00 82.69 186 MET A C 1
ATOM 1424 O O . MET A 1 186 ? 7.542 -14.153 -21.017 1.00 82.69 186 MET A O 1
ATOM 1428 N N . ALA A 1 187 ? 9.797 -14.229 -20.869 1.00 85.75 187 ALA A N 1
ATOM 1429 C CA . ALA A 1 187 ? 9.935 -15.548 -21.476 1.00 85.75 187 ALA A CA 1
ATOM 1430 C C . ALA A 1 187 ? 9.467 -16.650 -20.498 1.00 85.75 187 ALA A C 1
ATOM 1432 O O . ALA A 1 187 ? 9.299 -16.409 -19.299 1.00 85.75 187 ALA A O 1
ATOM 1433 N N . ALA A 1 188 ? 9.181 -17.851 -21.008 1.00 87.06 188 ALA A N 1
ATOM 1434 C CA . ALA A 1 188 ? 8.582 -18.925 -20.206 1.00 87.06 188 ALA A CA 1
ATOM 1435 C C . ALA A 1 188 ? 9.504 -19.400 -19.067 1.00 87.06 188 ALA A C 1
ATOM 1437 O O . ALA A 1 188 ? 9.066 -19.525 -17.929 1.00 87.06 188 ALA A O 1
ATOM 1438 N N . ASP A 1 189 ? 10.786 -19.571 -19.368 1.00 87.06 189 ASP A N 1
ATOM 1439 C CA . ASP A 1 189 ? 11.853 -19.903 -18.422 1.00 87.06 189 ASP A CA 1
ATOM 1440 C C . ASP A 1 189 ? 12.041 -18.823 -17.344 1.00 87.06 189 ASP A C 1
ATOM 1442 O O . ASP A 1 189 ? 12.163 -19.130 -16.158 1.00 87.06 189 ASP A O 1
ATOM 1446 N N . GLN A 1 190 ? 11.990 -17.545 -17.731 1.00 88.94 190 GLN A N 1
ATOM 1447 C CA . GLN A 1 190 ? 12.035 -16.420 -16.794 1.00 88.94 190 GLN A CA 1
ATOM 1448 C C . GLN A 1 190 ? 10.826 -16.420 -15.853 1.00 88.94 190 GLN A C 1
ATOM 1450 O O . GLN A 1 190 ? 10.953 -16.100 -14.671 1.00 88.94 190 GLN A O 1
ATOM 1455 N N . LEU A 1 191 ? 9.639 -16.750 -16.370 1.00 92.06 191 LEU A N 1
ATOM 1456 C CA . LEU A 1 191 ? 8.418 -16.827 -15.574 1.00 92.06 191 LEU A CA 1
ATOM 1457 C C . LEU A 1 191 ? 8.508 -17.954 -14.548 1.00 92.06 191 LEU A C 1
ATOM 1459 O O . LEU A 1 191 ? 8.231 -17.704 -13.376 1.00 92.06 191 LEU A O 1
ATOM 1463 N N . ASP A 1 192 ? 8.951 -19.141 -14.959 1.00 92.50 192 ASP A N 1
ATOM 1464 C CA . ASP A 1 192 ? 9.149 -20.276 -14.056 1.00 92.50 192 ASP A CA 1
ATOM 1465 C C . ASP A 1 192 ? 10.173 -19.945 -12.962 1.00 92.50 192 ASP A C 1
ATOM 1467 O O . ASP A 1 192 ? 9.910 -20.175 -11.782 1.00 92.50 192 ASP A O 1
ATOM 1471 N N . LEU A 1 193 ? 11.286 -19.294 -13.317 1.00 92.25 193 LEU A N 1
ATOM 1472 C CA . LEU A 1 193 ? 12.286 -18.837 -12.350 1.00 92.25 193 LEU A CA 1
ATOM 1473 C C . LEU A 1 193 ? 11.695 -17.881 -11.302 1.00 92.25 193 LEU A C 1
ATOM 1475 O O . LEU A 1 193 ? 11.945 -18.037 -10.107 1.00 92.25 193 LEU A O 1
ATOM 1479 N N . VAL A 1 194 ? 10.891 -16.899 -11.722 1.00 93.44 194 VAL A N 1
ATOM 1480 C CA . VAL A 1 194 ? 10.258 -15.950 -10.790 1.00 93.44 194 VAL A CA 1
ATOM 1481 C C . VAL A 1 194 ? 9.186 -16.621 -9.934 1.00 93.44 194 VAL A C 1
ATOM 1483 O O . VAL A 1 194 ? 9.054 -16.272 -8.761 1.00 93.44 194 VAL A O 1
ATOM 1486 N N . VAL A 1 195 ? 8.447 -17.594 -10.479 1.00 95.69 195 VAL A N 1
ATOM 1487 C CA . VAL A 1 195 ? 7.509 -18.417 -9.698 1.00 95.69 195 VAL A CA 1
ATOM 1488 C C . VAL A 1 195 ? 8.254 -19.144 -8.582 1.00 95.69 195 VAL A C 1
ATOM 1490 O O . VAL A 1 195 ? 7.852 -19.036 -7.426 1.00 95.69 195 VAL A O 1
ATOM 1493 N N . GLU A 1 196 ? 9.339 -19.853 -8.904 1.00 94.88 196 GLU A N 1
ATOM 1494 C CA . GLU A 1 196 ? 10.132 -20.586 -7.908 1.00 94.88 196 GLU A CA 1
ATOM 1495 C C . GLU A 1 196 ? 10.740 -19.650 -6.865 1.00 94.88 196 GLU A C 1
ATOM 1497 O O . GLU A 1 196 ? 10.737 -19.958 -5.669 1.00 94.88 196 GLU A O 1
ATOM 1502 N N . LEU A 1 197 ? 11.246 -18.493 -7.301 1.00 93.62 197 LEU A N 1
ATOM 1503 C CA . LEU A 1 197 ? 11.840 -17.507 -6.410 1.00 93.62 197 LEU A CA 1
ATOM 1504 C C . LEU A 1 197 ? 10.815 -17.011 -5.386 1.00 93.62 197 LEU A C 1
ATOM 1506 O O . LEU A 1 197 ? 11.056 -17.124 -4.186 1.00 93.62 197 LEU A O 1
ATOM 1510 N N . LEU A 1 198 ? 9.661 -16.528 -5.856 1.00 94.12 198 LEU A N 1
ATOM 1511 C CA . LEU A 1 198 ? 8.611 -15.961 -5.005 1.00 94.12 198 LEU A CA 1
ATOM 1512 C C . LEU A 1 198 ? 7.887 -16.997 -4.136 1.00 94.12 198 LEU A C 1
ATOM 1514 O O . LEU A 1 198 ? 7.316 -16.617 -3.120 1.00 94.12 198 LEU A O 1
ATOM 1518 N N . HIS A 1 199 ? 7.858 -18.268 -4.544 1.00 94.44 199 HIS A N 1
ATOM 1519 C CA . HIS A 1 199 ? 7.174 -19.332 -3.805 1.00 94.44 199 HIS A CA 1
ATOM 1520 C C . HIS A 1 199 ? 8.062 -20.014 -2.755 1.00 94.44 199 HIS A C 1
ATOM 1522 O O . HIS A 1 199 ? 7.549 -20.499 -1.753 1.00 94.44 199 HIS A O 1
ATOM 1528 N N . SER A 1 200 ? 9.373 -20.150 -2.989 1.00 88.81 200 SER A N 1
ATOM 1529 C CA . SER A 1 200 ? 10.204 -21.034 -2.149 1.00 88.81 200 SER A CA 1
ATOM 1530 C C . SER A 1 200 ? 11.550 -20.472 -1.718 1.00 88.81 200 SER A C 1
ATOM 1532 O O . SER A 1 200 ? 12.143 -21.016 -0.782 1.00 88.81 200 SER A O 1
ATOM 1534 N N . HIS A 1 201 ? 12.039 -19.406 -2.350 1.00 82.69 201 HIS A N 1
ATOM 1535 C CA . HIS A 1 201 ? 13.383 -18.896 -2.073 1.00 82.69 201 HIS A CA 1
ATOM 1536 C C . HIS A 1 201 ? 13.376 -17.642 -1.202 1.00 82.69 201 HIS A C 1
ATOM 1538 O O . HIS A 1 201 ? 14.304 -17.475 -0.416 1.00 82.69 201 HIS A O 1
ATOM 1544 N N . VAL A 1 202 ? 12.328 -16.818 -1.285 1.00 84.38 202 VAL A N 1
ATOM 1545 C CA . VAL A 1 202 ? 12.167 -15.605 -0.472 1.00 84.38 202 VAL A CA 1
ATOM 1546 C C . VAL A 1 202 ? 10.832 -15.619 0.263 1.00 84.38 202 VAL A C 1
ATOM 1548 O O . VAL A 1 202 ? 9.827 -16.039 -0.307 1.00 84.38 202 VAL A O 1
ATOM 1551 N N . ASP A 1 203 ? 10.796 -15.067 1.476 1.00 90.6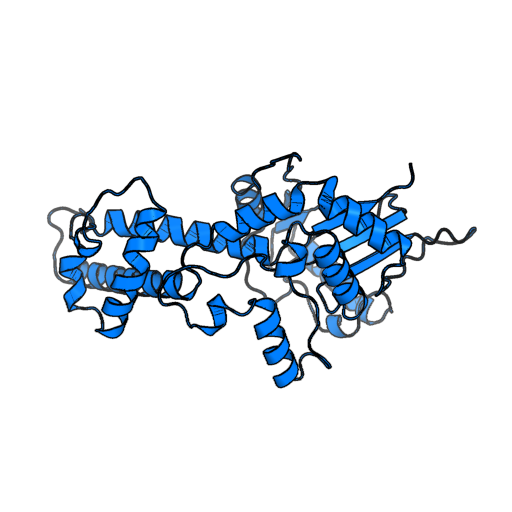9 203 ASP A N 1
ATOM 1552 C CA . ASP A 1 203 ? 9.540 -14.900 2.238 1.00 90.69 203 ASP A CA 1
ATOM 1553 C C . ASP A 1 203 ? 8.923 -13.502 2.005 1.00 90.69 203 ASP A C 1
ATOM 1555 O O . ASP A 1 203 ? 8.049 -13.028 2.733 1.00 90.69 203 ASP A O 1
ATOM 1559 N N . LEU A 1 204 ? 9.352 -12.838 0.924 1.00 93.38 204 LEU A N 1
ATOM 1560 C CA . LEU A 1 204 ? 8.960 -11.482 0.543 1.00 93.38 204 LEU A CA 1
ATOM 1561 C C . LEU A 1 204 ? 7.442 -11.281 0.483 1.00 93.38 204 LEU A C 1
ATOM 1563 O O . LEU A 1 204 ? 6.932 -10.243 0.909 1.00 93.38 204 LEU A O 1
ATOM 1567 N N . LEU A 1 205 ? 6.710 -12.232 -0.103 1.00 94.75 205 LEU A N 1
ATOM 1568 C CA . LEU A 1 205 ? 5.263 -12.097 -0.255 1.00 94.75 205 LEU A CA 1
ATOM 1569 C C . LEU A 1 205 ? 4.544 -12.227 1.090 1.00 94.75 205 LEU A C 1
ATOM 1571 O O . LEU A 1 205 ? 3.590 -11.486 1.322 1.00 94.75 205 LEU A O 1
ATOM 1575 N N . ASP A 1 206 ? 5.018 -13.089 1.986 1.00 94.44 206 ASP A N 1
ATOM 1576 C CA . ASP A 1 206 ? 4.438 -13.247 3.320 1.00 94.44 206 ASP A CA 1
ATOM 1577 C C . ASP A 1 206 ? 4.743 -12.039 4.211 1.00 94.44 206 ASP A C 1
ATOM 1579 O O . ASP A 1 206 ? 3.835 -11.499 4.846 1.00 94.44 206 ASP A O 1
ATOM 1583 N N . ASP A 1 207 ? 5.969 -11.518 4.163 1.00 95.44 207 ASP A N 1
ATOM 1584 C CA . ASP A 1 207 ? 6.339 -10.282 4.854 1.00 95.44 207 ASP A CA 1
ATOM 1585 C C . ASP A 1 207 ? 5.510 -9.084 4.357 1.00 95.44 207 ASP A C 1
ATOM 1587 O O . ASP A 1 207 ? 4.977 -8.306 5.153 1.00 95.44 207 ASP A O 1
ATOM 1591 N N . LEU A 1 208 ? 5.327 -8.938 3.038 1.00 95.69 208 LEU A N 1
ATOM 1592 C CA . LEU A 1 208 ? 4.465 -7.895 2.470 1.00 95.69 208 LEU A CA 1
ATOM 1593 C C . LEU A 1 208 ? 2.996 -8.078 2.866 1.00 95.69 208 LEU A C 1
ATOM 1595 O O . LEU A 1 208 ? 2.306 -7.094 3.141 1.00 95.69 208 LEU A O 1
ATOM 1599 N N . LYS A 1 209 ? 2.512 -9.321 2.919 1.00 95.56 209 LYS A N 1
ATOM 1600 C CA . LYS A 1 209 ? 1.152 -9.646 3.358 1.00 95.56 209 LYS A CA 1
ATOM 1601 C C . LYS A 1 209 ? 0.948 -9.307 4.834 1.00 95.56 209 LYS A C 1
ATOM 1603 O O . LYS A 1 209 ? -0.096 -8.756 5.174 1.00 95.56 209 LYS A O 1
ATOM 1608 N N . ALA A 1 210 ? 1.946 -9.528 5.690 1.00 95.81 210 ALA A N 1
ATOM 1609 C CA . ALA A 1 210 ? 1.922 -9.089 7.085 1.00 95.81 210 ALA A CA 1
ATOM 1610 C C . ALA A 1 210 ? 1.842 -7.556 7.200 1.00 95.81 210 ALA A C 1
ATOM 1612 O O . ALA A 1 210 ? 1.107 -7.031 8.037 1.00 95.81 210 ALA A O 1
ATOM 1613 N N . MET A 1 211 ? 2.518 -6.820 6.311 1.00 96.69 211 MET A N 1
ATOM 1614 C CA . MET A 1 211 ? 2.376 -5.361 6.247 1.00 96.69 211 MET A CA 1
ATOM 1615 C C . MET A 1 211 ? 0.985 -4.930 5.771 1.00 96.69 211 MET A C 1
ATOM 1617 O O . MET A 1 211 ? 0.453 -3.945 6.276 1.00 96.69 211 MET A O 1
ATOM 1621 N N . HIS A 1 212 ? 0.365 -5.662 4.840 1.00 96.75 212 HIS A N 1
ATOM 1622 C CA . HIS A 1 212 ? -1.023 -5.419 4.419 1.00 96.75 212 HIS A CA 1
ATOM 1623 C C . HIS A 1 212 ? -2.026 -5.696 5.543 1.00 96.75 212 HIS A C 1
ATOM 1625 O O . HIS A 1 212 ? -2.998 -4.958 5.659 1.00 96.75 212 HIS A O 1
ATOM 1631 N N . ALA A 1 213 ? -1.771 -6.701 6.386 1.00 95.81 213 ALA A N 1
ATOM 1632 C CA . ALA A 1 213 ? -2.640 -7.099 7.497 1.00 95.81 213 ALA A CA 1
ATOM 1633 C C . ALA A 1 213 ? -2.746 -6.048 8.616 1.00 95.81 213 ALA A C 1
ATOM 1635 O O . ALA A 1 213 ? -3.621 -6.152 9.471 1.00 95.81 213 ALA A O 1
ATOM 1636 N N . LYS A 1 214 ? -1.886 -5.020 8.604 1.00 95.38 214 LYS A N 1
ATOM 1637 C CA . LYS A 1 214 ? -2.005 -3.861 9.501 1.00 95.38 214 LYS A CA 1
ATOM 1638 C C . LYS A 1 214 ? -3.271 -3.035 9.236 1.00 95.38 214 LYS A C 1
ATOM 1640 O O . LYS A 1 214 ? -3.692 -2.288 10.112 1.00 95.38 214 LYS A O 1
ATOM 1645 N N . ASP A 1 215 ? -3.892 -3.167 8.062 1.00 95.38 215 ASP A N 1
ATOM 1646 C CA . ASP A 1 215 ? -5.229 -2.627 7.805 1.00 95.38 215 ASP A CA 1
ATOM 1647 C C . ASP A 1 215 ? -6.299 -3.560 8.390 1.00 95.38 215 ASP A C 1
ATOM 1649 O O . ASP A 1 215 ? -6.797 -4.466 7.722 1.00 95.38 215 ASP A O 1
ATOM 1653 N N . THR A 1 216 ? -6.620 -3.358 9.665 1.00 93.06 216 THR A N 1
ATOM 1654 C CA . THR A 1 216 ? -7.539 -4.226 10.417 1.00 93.06 216 THR A CA 1
ATOM 1655 C C . THR A 1 216 ? -9.002 -3.809 10.303 1.00 93.06 216 THR A C 1
ATOM 1657 O O . THR A 1 216 ? -9.891 -4.642 10.474 1.00 93.06 216 THR A O 1
ATOM 1660 N N . LEU A 1 217 ? -9.264 -2.533 10.005 1.00 93.62 217 LEU A N 1
ATOM 1661 C CA . LEU A 1 217 ? -10.614 -1.962 9.951 1.00 93.62 217 LEU A CA 1
ATOM 1662 C C . LEU A 1 217 ? -11.099 -1.645 8.540 1.00 93.62 217 LEU A C 1
ATOM 1664 O O . LEU A 1 217 ? -12.287 -1.369 8.366 1.00 93.62 217 LEU A O 1
ATOM 1668 N N . ASP A 1 218 ? -10.203 -1.670 7.550 1.00 95.56 218 ASP A N 1
ATOM 1669 C CA . ASP A 1 218 ? -10.430 -1.089 6.234 1.00 95.56 218 ASP A CA 1
ATOM 1670 C C . ASP A 1 218 ? -10.753 0.426 6.306 1.00 95.56 218 ASP A C 1
ATOM 1672 O O . ASP A 1 218 ? -11.051 1.010 7.353 1.00 95.56 218 ASP A O 1
ATOM 1676 N N . ILE A 1 219 ? -10.658 1.114 5.165 1.00 95.75 219 ILE A N 1
ATOM 1677 C CA . ILE A 1 219 ? -10.959 2.545 5.064 1.00 95.75 219 ILE A CA 1
ATOM 1678 C C . ILE A 1 219 ? -12.355 2.918 5.587 1.00 95.75 219 ILE A C 1
ATOM 1680 O O . ILE A 1 219 ? -12.522 4.032 6.068 1.00 95.75 219 ILE A O 1
ATOM 1684 N N . GLU A 1 220 ? -13.355 2.035 5.508 1.00 95.50 220 GLU A N 1
ATOM 1685 C CA . GLU A 1 220 ? -14.697 2.318 6.038 1.00 95.50 220 GLU A CA 1
ATOM 1686 C C . GLU A 1 220 ? -14.683 2.497 7.561 1.00 95.50 220 GLU A C 1
ATOM 1688 O O . GLU A 1 220 ? -15.246 3.473 8.062 1.00 95.50 220 GLU A O 1
ATOM 1693 N N . GLY A 1 221 ? -13.991 1.615 8.289 1.00 94.94 221 GLY A N 1
ATOM 1694 C CA . GLY A 1 221 ? -13.857 1.735 9.738 1.00 94.94 221 GLY A CA 1
ATOM 1695 C C . GLY A 1 221 ? -12.953 2.896 10.141 1.00 94.94 221 GLY A C 1
ATOM 1696 O O . GLY A 1 221 ? -13.324 3.700 10.995 1.00 94.94 221 GLY A O 1
ATOM 1697 N N . VAL A 1 222 ? -11.812 3.068 9.462 1.00 96.12 222 VAL A N 1
ATOM 1698 C CA . VAL A 1 222 ? -10.913 4.215 9.698 1.00 96.12 222 VAL A CA 1
ATOM 1699 C C . VAL A 1 222 ? -11.643 5.542 9.466 1.00 96.12 222 VAL A C 1
ATOM 1701 O O . VAL A 1 222 ? -11.481 6.487 10.240 1.00 96.12 222 VAL A O 1
ATOM 1704 N N . PHE A 1 223 ? -12.490 5.616 8.437 1.00 96.44 223 PHE A N 1
ATOM 1705 C CA . PHE A 1 223 ? -13.289 6.803 8.152 1.00 96.44 223 PHE A CA 1
ATOM 1706 C C . PHE A 1 223 ? -14.314 7.085 9.257 1.00 96.44 223 PHE A C 1
ATOM 1708 O O . PHE A 1 223 ? -14.422 8.233 9.687 1.00 96.44 223 PHE A O 1
ATOM 1715 N N . ALA A 1 224 ? -15.011 6.069 9.777 1.00 95.50 224 ALA A N 1
ATOM 1716 C CA . ALA A 1 224 ? -15.922 6.236 10.912 1.00 95.50 224 ALA A CA 1
ATOM 1717 C C . ALA A 1 224 ? -15.203 6.807 12.150 1.00 95.50 224 ALA A C 1
ATOM 1719 O O . ALA A 1 224 ? -15.650 7.804 12.719 1.00 95.50 224 ALA A O 1
ATOM 1720 N N . LEU A 1 225 ? -14.037 6.257 12.506 1.00 95.56 225 LEU A N 1
ATOM 1721 C CA . LEU A 1 225 ? -13.223 6.774 13.611 1.00 95.56 225 LEU A CA 1
ATOM 1722 C C . LEU A 1 225 ? -12.739 8.211 13.344 1.00 95.56 225 LEU A C 1
ATOM 1724 O O . LEU A 1 225 ? -12.739 9.039 14.252 1.00 95.56 225 LEU A O 1
ATOM 1728 N N . SER A 1 226 ? -12.388 8.548 12.098 1.00 97.06 226 SER A N 1
ATOM 1729 C CA . SER A 1 226 ? -11.983 9.915 11.740 1.00 97.06 226 SER A CA 1
ATOM 1730 C C . SER A 1 226 ? -13.112 10.939 11.906 1.00 97.06 226 SER A C 1
ATOM 1732 O O . SER A 1 226 ? -12.859 12.076 12.307 1.00 97.06 226 SER A O 1
ATOM 1734 N N . GLN A 1 227 ? -14.362 10.532 11.656 1.00 95.75 227 GLN A N 1
ATOM 1735 C CA . GLN A 1 227 ? -15.534 11.380 11.874 1.00 95.75 227 GLN A CA 1
ATOM 1736 C C . GLN A 1 227 ? -15.778 11.612 13.368 1.00 95.75 227 GLN A C 1
ATOM 1738 O O . GLN A 1 227 ? -16.029 12.747 13.768 1.00 95.75 227 GLN A O 1
ATOM 1743 N N . LEU A 1 228 ? -15.630 10.574 14.199 1.00 95.12 228 LEU A N 1
ATOM 1744 C CA . LEU A 1 228 ? -15.683 10.723 15.656 1.00 95.12 228 LEU A CA 1
ATOM 1745 C C . LEU A 1 228 ? -14.587 11.672 16.158 1.00 95.12 228 LEU A C 1
ATOM 1747 O O . LEU A 1 228 ? -14.867 12.586 16.929 1.00 95.12 228 LEU A O 1
ATOM 1751 N N . HIS A 1 229 ? -13.354 11.514 15.671 1.00 94.81 229 HIS A N 1
ATOM 1752 C CA . HIS A 1 229 ? -12.256 12.416 16.011 1.00 94.81 229 HIS A CA 1
ATOM 1753 C C . HIS A 1 229 ? -12.570 13.875 15.642 1.00 94.81 229 HIS A C 1
ATOM 1755 O O . HIS A 1 229 ? -12.345 14.774 16.448 1.00 94.81 229 HIS A O 1
ATOM 1761 N N . ALA A 1 230 ? -13.133 14.125 14.455 1.00 93.38 230 ALA A N 1
ATOM 1762 C CA . ALA A 1 230 ? -13.543 15.468 14.047 1.00 93.38 230 ALA A CA 1
ATOM 1763 C C . ALA A 1 230 ? -14.653 16.048 14.944 1.00 93.38 230 ALA A C 1
ATOM 1765 O O . ALA A 1 230 ? -14.589 17.224 15.301 1.00 93.38 230 ALA A O 1
ATOM 1766 N N . ALA A 1 231 ? -15.633 15.230 15.345 1.00 91.12 231 ALA A N 1
ATOM 1767 C CA . ALA A 1 231 ? -16.695 15.642 16.262 1.00 91.12 231 ALA A CA 1
ATOM 1768 C C . ALA A 1 231 ? -16.143 16.023 17.646 1.00 91.12 231 ALA A C 1
ATOM 1770 O O . ALA A 1 231 ? -16.517 17.059 18.191 1.00 91.12 231 ALA A O 1
ATOM 1771 N N . ILE A 1 232 ? -15.199 15.238 18.176 1.00 90.19 232 ILE A N 1
ATOM 1772 C CA . ILE A 1 232 ? -14.519 15.522 19.447 1.00 90.19 232 ILE A CA 1
ATOM 1773 C C . ILE A 1 232 ? -13.720 16.826 19.364 1.00 90.19 232 ILE A C 1
ATOM 1775 O O . ILE A 1 232 ? -13.827 17.658 20.258 1.00 90.19 232 ILE A O 1
ATOM 1779 N N . VAL A 1 233 ? -12.945 17.038 18.294 1.00 88.56 233 VAL A N 1
ATOM 1780 C CA . VAL A 1 233 ? -12.190 18.290 18.108 1.00 88.56 233 VAL A CA 1
ATOM 1781 C C . VAL A 1 233 ? -13.133 19.495 18.089 1.00 88.56 233 VAL A C 1
ATOM 1783 O O . VAL A 1 233 ? -12.860 20.486 18.761 1.00 88.56 233 VAL A O 1
ATOM 1786 N N . GLY A 1 234 ? -14.264 19.394 17.383 1.00 85.88 234 GLY A N 1
ATOM 1787 C CA . GLY A 1 234 ? -15.288 20.440 17.374 1.00 85.88 234 GLY A CA 1
ATOM 1788 C C . GLY A 1 234 ? -15.881 20.708 18.761 1.00 85.88 234 GLY A C 1
ATOM 1789 O O . GLY A 1 234 ? -16.002 21.864 19.158 1.00 85.88 234 GLY A O 1
ATOM 1790 N N . PHE A 1 235 ? -16.187 19.653 19.519 1.00 82.12 235 PHE A N 1
ATOM 1791 C CA . PHE A 1 235 ? -16.700 19.756 20.887 1.00 82.12 235 PHE A CA 1
ATOM 1792 C C . PHE A 1 235 ? -15.717 20.467 21.830 1.00 82.12 235 PHE A C 1
ATOM 1794 O O . PHE A 1 235 ? -16.110 21.394 22.538 1.00 82.12 235 PHE A O 1
ATOM 1801 N N . ILE A 1 236 ? -14.432 20.094 21.785 1.00 82.31 236 ILE A N 1
ATOM 1802 C CA . ILE A 1 236 ? -13.384 20.725 22.599 1.00 82.31 236 ILE A CA 1
ATOM 1803 C C . ILE A 1 236 ? -13.284 22.218 22.267 1.00 82.31 236 ILE A C 1
ATOM 1805 O O . ILE A 1 236 ? -13.339 23.050 23.171 1.00 82.31 236 ILE A O 1
ATOM 1809 N N . SER A 1 237 ? -13.237 22.572 20.978 1.00 80.75 237 SER A N 1
ATOM 1810 C CA . SER A 1 237 ? -13.160 23.974 20.544 1.00 80.75 237 SER A CA 1
ATOM 1811 C C . SER A 1 237 ? -14.358 24.823 20.996 1.00 80.75 237 SER A C 1
ATOM 1813 O O . SER A 1 237 ? -14.185 26.002 21.292 1.00 80.75 237 SER A O 1
ATOM 1815 N N . CYS A 1 238 ? -15.566 24.253 21.075 1.00 71.44 238 CYS A N 1
ATOM 1816 C CA . CYS A 1 238 ? -16.734 24.956 21.616 1.00 71.44 238 CYS A CA 1
ATOM 1817 C C . CYS A 1 238 ? -16.638 25.145 23.138 1.00 71.44 238 CYS A C 1
ATOM 1819 O O . CYS A 1 238 ? -16.894 26.244 23.627 1.00 71.44 238 CYS A O 1
ATOM 1821 N N . SER A 1 239 ? -16.208 24.117 23.877 1.00 66.56 239 SER A N 1
ATOM 1822 C CA . SER A 1 239 ? -16.086 24.186 25.342 1.00 66.56 239 SER A CA 1
ATOM 1823 C C . SER A 1 239 ? -15.064 25.230 25.823 1.00 66.56 239 SER A C 1
ATOM 1825 O O . SER A 1 239 ? -15.326 25.950 26.784 1.00 66.56 239 SER A O 1
ATOM 1827 N N . GLU A 1 240 ? -13.952 25.404 25.100 1.00 61.75 240 GLU A N 1
ATOM 1828 C CA . GLU A 1 240 ? -12.929 26.419 25.403 1.00 61.75 240 GLU A CA 1
ATOM 1829 C C . GLU A 1 240 ? -13.418 27.859 25.175 1.00 61.75 240 GLU A C 1
ATOM 1831 O O . GLU A 1 240 ? -12.903 28.796 25.781 1.00 61.75 240 GLU A O 1
ATOM 1836 N N . SER A 1 241 ? -14.422 28.055 24.313 1.00 57.69 241 SER A N 1
ATOM 1837 C CA . SER A 1 241 ? -14.998 29.380 24.054 1.00 57.69 241 SER A CA 1
ATOM 1838 C C . SER A 1 241 ? -16.016 29.828 25.111 1.00 57.69 241 SER A C 1
ATOM 1840 O O . SER A 1 241 ? -16.287 31.024 25.223 1.00 57.69 241 SER A O 1
ATOM 1842 N N . GLU A 1 242 ? -16.548 28.896 25.910 1.00 54.94 242 GLU A N 1
ATOM 1843 C CA . GLU A 1 242 ? -17.589 29.155 26.916 1.00 54.94 242 GLU A CA 1
ATOM 1844 C C . GLU A 1 242 ? -17.054 29.199 28.361 1.00 54.94 242 GLU A C 1
ATOM 1846 O O . GLU A 1 242 ? -17.697 29.793 29.228 1.00 54.94 242 GLU A O 1
ATOM 1851 N N . GLN A 1 243 ? -15.871 28.636 28.638 1.00 50.38 243 GLN A N 1
ATOM 1852 C CA . GLN A 1 243 ? -15.272 28.599 29.979 1.00 50.38 243 GLN A CA 1
ATOM 1853 C C . GLN A 1 243 ? -13.991 29.443 30.053 1.00 50.38 243 GLN A C 1
ATOM 1855 O O . GLN A 1 243 ? -12.950 29.093 29.500 1.00 50.38 243 GLN A O 1
ATOM 1860 N N . GLN A 1 244 ? -14.052 30.562 30.789 1.00 44.12 244 GLN A N 1
ATOM 1861 C CA . GLN A 1 244 ? -12.849 31.237 31.276 1.00 44.12 244 GLN A CA 1
ATOM 1862 C C . GLN A 1 244 ? -12.074 30.264 32.172 1.00 44.12 244 GLN A C 1
ATOM 1864 O O . GLN A 1 244 ? -12.571 29.831 33.204 1.00 44.12 244 GLN A O 1
ATOM 1869 N N . VAL A 1 245 ? -10.872 29.932 31.712 1.00 44.38 245 VAL A N 1
ATOM 1870 C CA . VAL A 1 245 ? -9.831 29.101 32.323 1.00 44.38 245 VAL A CA 1
ATOM 1871 C C . VAL A 1 245 ? -9.775 29.224 33.855 1.00 44.38 245 VAL A C 1
ATOM 1873 O O . VAL A 1 245 ? -9.129 30.124 34.386 1.00 44.38 245 VAL A O 1
ATOM 1876 N N . GLU A 1 246 ? -10.361 28.260 34.559 1.00 40.66 246 GLU A N 1
ATOM 1877 C CA . GLU A 1 246 ? -9.834 27.787 35.839 1.00 40.66 246 GLU A CA 1
ATOM 1878 C C . GLU A 1 246 ? -9.436 26.319 35.636 1.00 40.66 246 GLU A C 1
ATOM 1880 O O . GLU A 1 246 ? -10.270 25.469 35.345 1.00 40.66 246 GLU A O 1
ATOM 1885 N N . ASP A 1 247 ? -8.125 26.078 35.713 1.00 40.81 247 ASP A N 1
ATOM 1886 C CA . ASP A 1 247 ? -7.385 24.849 35.396 1.00 40.81 247 ASP A CA 1
ATOM 1887 C C . ASP A 1 247 ? -7.378 24.404 33.920 1.00 40.81 247 ASP A C 1
ATOM 1889 O O . ASP A 1 247 ? -8.278 23.743 33.412 1.00 40.81 247 ASP A O 1
ATOM 1893 N N . GLY A 1 248 ? -6.280 24.731 33.226 1.00 43.19 248 GLY A N 1
ATOM 1894 C CA . GLY A 1 248 ? -5.991 24.403 31.822 1.00 43.19 248 GLY A CA 1
ATOM 1895 C C . GLY A 1 248 ? -5.730 22.919 31.541 1.00 43.19 248 GLY A C 1
ATOM 1896 O O . GLY A 1 248 ? -4.744 22.574 30.888 1.00 43.19 248 GLY A O 1
ATOM 1897 N N . MET A 1 249 ? -6.597 22.034 32.027 1.00 47.69 249 MET A N 1
ATOM 1898 C CA . MET A 1 249 ? -6.565 20.610 31.731 1.00 47.69 249 MET A CA 1
ATOM 1899 C C . MET A 1 249 ? -7.595 20.315 30.635 1.00 47.69 249 MET A C 1
ATOM 1901 O O . MET A 1 249 ? -8.798 20.423 30.847 1.00 47.69 249 MET A O 1
ATOM 1905 N N . MET A 1 250 ? -7.106 19.959 29.442 1.00 54.94 250 MET A N 1
ATOM 1906 C CA . MET A 1 250 ? -7.916 19.457 28.321 1.00 54.94 250 MET A CA 1
ATOM 1907 C C . MET A 1 250 ? -8.944 18.416 28.827 1.00 54.94 250 MET A C 1
ATOM 1909 O O . MET A 1 250 ? -8.593 17.638 29.722 1.00 54.94 250 MET A O 1
ATOM 1913 N N . PRO A 1 251 ? -10.162 18.301 28.249 1.00 66.06 251 PRO A N 1
ATOM 1914 C CA . PRO A 1 251 ? -11.214 17.371 28.701 1.00 66.06 251 PRO A CA 1
ATOM 1915 C C . PRO A 1 251 ? -10.910 15.892 28.374 1.00 66.06 251 PRO A C 1
ATOM 1917 O O . PRO A 1 251 ? -11.790 15.094 28.075 1.00 66.06 251 PRO A O 1
ATOM 1920 N N . VAL A 1 252 ? -9.640 15.497 28.445 1.00 74.56 252 VAL A N 1
ATOM 1921 C CA . VAL A 1 252 ? -9.094 14.172 28.128 1.00 74.56 252 VAL A CA 1
ATOM 1922 C C . VAL A 1 252 ? -9.712 13.075 28.995 1.00 74.56 252 VAL A C 1
ATOM 1924 O O . VAL A 1 252 ? -9.717 11.922 28.577 1.00 74.56 252 VAL A O 1
ATOM 1927 N N . SER A 1 253 ? -10.227 13.419 30.180 1.00 79.56 253 SER A N 1
ATOM 1928 C CA . SER A 1 253 ? -10.865 12.505 31.134 1.00 79.56 253 SER A CA 1
ATOM 1929 C C . SER A 1 253 ? -12.348 12.234 30.861 1.00 79.56 253 SER A C 1
ATOM 1931 O O . SER A 1 253 ? -12.884 11.281 31.424 1.00 79.56 253 SER A O 1
ATOM 1933 N N . GLN A 1 254 ? -13.015 13.029 30.016 1.00 86.31 254 GLN A N 1
ATOM 1934 C CA . GLN A 1 254 ? -14.420 12.805 29.660 1.00 86.31 254 GLN A CA 1
ATOM 1935 C C . GLN A 1 254 ? -14.574 11.541 28.819 1.00 86.31 254 GLN A C 1
ATOM 1937 O O . GLN A 1 254 ? -13.704 11.226 28.003 1.00 86.31 254 GLN A O 1
ATOM 1942 N N . THR A 1 255 ? -15.683 10.827 29.007 1.00 91.44 255 THR A N 1
ATOM 1943 C CA . THR A 1 255 ? -15.945 9.574 28.292 1.00 91.44 255 THR A CA 1
ATOM 1944 C C . THR A 1 255 ? -16.641 9.823 26.958 1.00 91.44 255 THR A C 1
ATOM 1946 O O . THR A 1 255 ? -17.409 10.773 26.798 1.00 91.44 255 THR A O 1
ATOM 1949 N N . LEU A 1 256 ? -16.431 8.937 25.984 1.00 91.25 256 LEU A N 1
ATOM 1950 C CA . LEU A 1 256 ? -17.096 9.009 24.682 1.00 91.25 256 LEU A CA 1
ATOM 1951 C C . LEU A 1 256 ? -18.626 8.929 24.796 1.00 91.25 256 LEU A C 1
ATOM 1953 O O . LEU A 1 256 ? -19.334 9.508 23.974 1.00 91.25 256 LEU A O 1
ATOM 1957 N N . GLY A 1 257 ? -19.146 8.279 25.840 1.00 87.75 257 GLY A N 1
ATOM 1958 C CA . GLY A 1 257 ? -20.570 8.237 26.168 1.00 87.75 257 GLY A CA 1
ATOM 1959 C C . GLY A 1 257 ? -21.197 9.616 26.375 1.00 87.75 257 GLY A C 1
ATOM 1960 O O . GLY A 1 257 ? -22.376 9.801 26.087 1.00 87.75 257 GLY A O 1
ATOM 1961 N N . GLN A 1 258 ? -20.411 10.600 26.809 1.00 84.31 258 GLN A N 1
ATOM 1962 C CA . GLN A 1 258 ? -20.865 11.983 26.975 1.00 84.31 258 GLN A CA 1
ATOM 1963 C C . GLN A 1 258 ? -20.898 12.746 25.642 1.00 84.31 258 GLN A C 1
ATOM 1965 O O . GLN A 1 258 ? -21.673 13.686 25.494 1.00 84.31 258 GLN A O 1
ATOM 1970 N N . VAL A 1 259 ? -20.106 12.311 24.657 1.00 80.00 259 VAL A N 1
ATOM 1971 C CA . VAL A 1 259 ? -20.042 12.887 23.301 1.00 80.00 259 VAL A CA 1
ATOM 1972 C C . VAL A 1 259 ? -21.089 12.258 22.369 1.00 80.00 259 VAL A C 1
ATOM 1974 O O . VAL A 1 259 ? -21.567 12.901 21.435 1.00 80.00 259 VAL A O 1
ATOM 1977 N N . LEU A 1 260 ? -21.493 11.013 22.643 1.00 81.56 260 LEU A N 1
ATOM 1978 C CA . LEU A 1 260 ? -22.453 10.227 21.858 1.00 81.56 260 LEU A CA 1
ATOM 1979 C C . LEU A 1 260 ? -23.746 10.968 21.454 1.00 81.56 260 LEU A C 1
ATOM 1981 O O . LEU A 1 260 ? -24.133 10.848 20.290 1.00 81.56 260 LEU A O 1
ATOM 1985 N N . PRO A 1 261 ? -24.411 11.747 22.336 1.00 84.25 261 PRO A N 1
ATOM 1986 C CA . PRO A 1 261 ? -25.642 12.463 21.988 1.00 84.25 261 PRO A CA 1
ATOM 1987 C C . PRO A 1 261 ? -25.489 13.495 20.861 1.00 84.25 261 PRO A C 1
ATOM 1989 O O . PRO A 1 261 ? -26.487 13.912 20.280 1.00 84.25 261 PRO A O 1
ATOM 1992 N N . MET A 1 262 ? -24.260 13.919 20.552 1.00 82.44 262 MET A N 1
ATOM 1993 C CA . MET A 1 262 ? -23.966 14.875 19.479 1.00 82.44 262 MET A CA 1
ATOM 1994 C C . MET A 1 262 ? -23.730 14.205 18.122 1.00 82.44 262 MET A C 1
ATOM 1996 O O . MET A 1 262 ? -23.656 14.887 17.098 1.00 82.44 262 MET A O 1
ATOM 2000 N N . LEU A 1 263 ? -23.569 12.881 18.098 1.00 88.06 263 LEU A N 1
ATOM 2001 C CA . LEU A 1 263 ? -23.286 12.131 16.881 1.00 88.06 263 LEU A CA 1
ATOM 2002 C C . LEU A 1 263 ? -24.582 11.823 16.125 1.00 88.06 263 LEU A C 1
ATOM 2004 O O . LEU A 1 263 ? -25.652 11.651 16.711 1.00 88.06 263 LEU A O 1
ATOM 2008 N N . SER A 1 264 ? -24.488 11.712 14.800 1.00 91.12 264 SER A N 1
ATOM 2009 C CA . SER A 1 264 ? -25.614 11.224 14.005 1.00 91.12 264 SER A CA 1
ATOM 2010 C C . SER A 1 264 ? -25.891 9.751 14.314 1.00 91.12 264 SER A C 1
ATOM 2012 O O . SER A 1 264 ? -24.975 8.976 14.593 1.00 91.12 264 SER A O 1
ATOM 2014 N N . THR A 1 265 ? -27.154 9.333 14.194 1.00 91.81 265 THR A N 1
ATOM 2015 C CA . THR A 1 265 ? -27.558 7.932 14.400 1.00 91.81 265 THR A CA 1
ATOM 2016 C C . THR A 1 265 ? -26.772 6.967 13.506 1.00 91.81 265 THR A C 1
ATOM 2018 O O . THR A 1 265 ? -26.403 5.878 13.943 1.00 91.81 265 THR A O 1
ATOM 2021 N N . ASP A 1 266 ? -26.464 7.382 12.274 1.00 92.56 266 ASP A N 1
ATOM 2022 C CA . ASP A 1 266 ? -25.662 6.589 11.342 1.00 92.56 266 ASP A CA 1
ATOM 2023 C C . ASP A 1 266 ? -24.215 6.413 11.808 1.00 92.56 266 ASP A C 1
ATOM 2025 O O . ASP A 1 266 ? -23.687 5.302 11.729 1.00 92.56 266 ASP A O 1
ATOM 2029 N N . LEU A 1 267 ? -23.580 7.479 12.309 1.00 93.06 267 LEU A N 1
ATOM 2030 C CA . LEU A 1 267 ? -22.210 7.410 12.810 1.00 93.06 267 LEU A CA 1
ATOM 2031 C C . LEU A 1 267 ? -22.134 6.547 14.071 1.00 93.06 267 LEU A C 1
ATOM 2033 O O . LEU A 1 267 ? -21.259 5.691 14.153 1.00 93.06 267 LEU A O 1
ATOM 2037 N N . SER A 1 268 ? -23.071 6.700 15.010 1.00 93.06 268 SER A N 1
ATOM 2038 C CA . SER A 1 268 ? -23.131 5.857 16.211 1.00 93.06 268 SER A CA 1
ATOM 2039 C C . SER A 1 268 ? -23.244 4.374 15.849 1.00 93.06 268 SER A C 1
ATOM 2041 O O . SER A 1 268 ? -22.455 3.564 16.328 1.00 93.06 268 SER A O 1
ATOM 2043 N N . ARG A 1 269 ? -24.122 4.025 14.896 1.00 92.44 269 ARG A N 1
ATOM 2044 C CA . ARG A 1 269 ? -24.255 2.647 14.399 1.00 92.44 269 ARG A CA 1
ATOM 2045 C C . ARG A 1 269 ? -22.968 2.128 13.749 1.00 92.44 269 ARG A C 1
ATOM 2047 O O . ARG A 1 269 ? -22.632 0.960 13.909 1.00 92.44 269 ARG A O 1
ATOM 2054 N N . GLN A 1 270 ? -22.258 2.963 12.987 1.00 93.50 270 GLN A N 1
ATOM 2055 C CA . GLN A 1 270 ? -20.961 2.583 12.415 1.00 93.50 270 GLN A CA 1
ATOM 2056 C C . GLN A 1 270 ? -19.913 2.344 13.509 1.00 93.50 270 GLN A C 1
ATOM 2058 O O . GLN A 1 270 ? -19.161 1.374 13.435 1.00 93.50 270 GLN A O 1
ATOM 2063 N N . LEU A 1 271 ? -19.866 3.199 14.532 1.00 94.12 271 LEU A N 1
ATOM 2064 C CA . LEU A 1 271 ? -18.927 3.069 15.644 1.00 94.12 271 LEU A CA 1
ATOM 2065 C C . LEU A 1 271 ? -19.183 1.799 16.459 1.00 94.12 271 LEU A C 1
ATOM 2067 O O . LEU A 1 271 ? -18.221 1.099 16.760 1.00 94.12 271 LEU A O 1
ATOM 2071 N N . ASP A 1 272 ? -20.441 1.427 16.700 1.00 92.75 272 ASP A N 1
ATOM 2072 C CA . ASP A 1 272 ? -20.790 0.157 17.356 1.00 92.75 272 ASP A CA 1
ATOM 2073 C C . ASP A 1 272 ? -20.230 -1.069 16.618 1.00 92.75 272 ASP A C 1
ATOM 2075 O O . ASP A 1 272 ? -19.911 -2.087 17.232 1.00 92.75 272 ASP A O 1
ATOM 2079 N N . MET A 1 273 ? -20.068 -0.972 15.297 1.00 91.75 273 MET A N 1
ATOM 2080 C CA . MET A 1 273 ? -19.526 -2.048 14.467 1.00 91.75 273 MET A CA 1
ATOM 2081 C C . MET A 1 273 ? -17.987 -2.058 14.475 1.00 91.75 273 MET A C 1
ATOM 2083 O O . MET A 1 273 ? -17.373 -3.121 14.602 1.00 91.75 273 MET A O 1
ATOM 2087 N N . TYR A 1 274 ? -17.352 -0.887 14.356 1.00 93.50 274 TYR A N 1
ATOM 2088 C CA . TYR A 1 274 ? -15.903 -0.779 14.143 1.00 93.50 274 TYR A CA 1
ATOM 2089 C C . TYR A 1 274 ? -15.079 -0.597 15.424 1.00 93.50 274 TYR A C 1
ATOM 2091 O O . TYR A 1 274 ? -13.957 -1.099 15.490 1.00 93.50 274 TYR A O 1
ATOM 2099 N N . MET A 1 275 ? -15.602 0.077 16.451 1.00 93.38 275 MET A N 1
ATOM 2100 C CA . MET A 1 275 ? -14.852 0.365 17.681 1.00 93.38 275 MET A CA 1
ATOM 2101 C C . MET A 1 275 ? -14.422 -0.891 18.447 1.00 93.38 275 MET A C 1
ATOM 2103 O O . MET A 1 275 ? -13.249 -0.955 18.817 1.00 93.38 275 MET A O 1
ATOM 2107 N N . PRO A 1 276 ? -15.269 -1.925 18.635 1.00 91.38 276 PRO A N 1
ATOM 2108 C CA . PRO A 1 276 ? -14.822 -3.158 19.286 1.00 91.38 276 PRO A CA 1
ATOM 2109 C C . PRO A 1 276 ? -13.617 -3.791 18.576 1.00 91.38 276 PRO A C 1
ATOM 2111 O O . PRO A 1 276 ? -12.689 -4.270 19.217 1.00 91.38 276 PRO A O 1
ATOM 2114 N N . HIS A 1 277 ? -13.581 -3.721 17.243 1.00 90.00 277 HIS A N 1
ATOM 2115 C CA . HIS A 1 277 ? -12.483 -4.258 16.438 1.00 90.00 277 HIS A CA 1
ATOM 2116 C C . HIS A 1 277 ? -11.230 -3.383 16.518 1.00 90.00 277 HIS A C 1
ATOM 2118 O O . HIS A 1 277 ? -10.121 -3.910 16.566 1.00 90.00 277 HIS A O 1
ATOM 2124 N N . ALA A 1 278 ? -11.395 -2.059 16.594 1.00 91.62 278 ALA A N 1
ATOM 2125 C CA . ALA A 1 278 ? -10.294 -1.134 16.840 1.00 91.62 278 ALA A CA 1
ATOM 2126 C C . ALA A 1 278 ? -9.599 -1.454 18.174 1.00 91.62 278 ALA A C 1
ATOM 2128 O O . ALA A 1 278 ? -8.370 -1.518 18.234 1.00 91.62 278 ALA A O 1
ATOM 2129 N N . LEU A 1 279 ? -10.389 -1.728 19.217 1.00 91.38 279 LEU A N 1
ATOM 2130 C CA . LEU A 1 279 ? -9.903 -2.059 20.557 1.00 91.38 279 LEU A CA 1
ATOM 2131 C C . LEU A 1 279 ? -9.189 -3.412 20.619 1.00 91.38 279 LEU A C 1
ATOM 2133 O O . LEU A 1 279 ? -8.137 -3.501 21.238 1.00 91.38 279 LEU A O 1
ATOM 2137 N N . LEU A 1 280 ? -9.666 -4.439 19.906 1.00 86.06 280 LEU A N 1
ATOM 2138 C CA . LEU A 1 280 ? -8.975 -5.739 19.837 1.00 86.06 280 LEU A CA 1
ATOM 2139 C C . LEU A 1 280 ? -7.534 -5.637 19.312 1.00 86.06 280 LEU A C 1
ATOM 2141 O O . LEU A 1 280 ? -6.702 -6.493 19.604 1.00 86.06 280 LEU A O 1
ATOM 2145 N N . THR A 1 281 ? -7.240 -4.603 18.525 1.00 77.69 281 THR A N 1
ATOM 2146 C CA . THR A 1 281 ? -5.910 -4.375 17.945 1.00 77.69 281 THR A CA 1
ATOM 2147 C C . THR A 1 281 ? -5.019 -3.475 18.798 1.00 77.69 281 THR A C 1
ATOM 2149 O O . THR A 1 281 ? -3.870 -3.239 18.428 1.00 77.69 281 THR A O 1
ATOM 2152 N N . ASN A 1 282 ? -5.527 -2.973 19.927 1.00 78.75 282 ASN A N 1
ATOM 2153 C CA . ASN A 1 282 ? -4.819 -2.076 20.828 1.00 78.75 282 ASN A CA 1
ATOM 2154 C C . ASN A 1 282 ? -4.883 -2.615 22.267 1.00 78.75 282 ASN A C 1
ATOM 2156 O O . ASN A 1 282 ? -5.878 -2.459 22.966 1.00 78.75 282 ASN A O 1
ATOM 2160 N N . THR A 1 283 ? -3.809 -3.272 22.705 1.00 69.12 283 THR A N 1
ATOM 2161 C CA . THR A 1 283 ? -3.758 -4.001 23.984 1.00 69.12 283 THR A CA 1
ATOM 2162 C C . THR A 1 283 ? -3.693 -3.109 25.220 1.00 69.12 283 THR A C 1
ATOM 2164 O O . THR A 1 283 ? -3.863 -3.605 26.331 1.00 69.12 283 THR A O 1
ATOM 2167 N N . ASP A 1 284 ? -3.442 -1.813 25.047 1.00 76.94 284 ASP A N 1
ATOM 2168 C CA . ASP A 1 284 ? -3.174 -0.892 26.156 1.00 76.94 284 ASP A CA 1
ATOM 2169 C C . ASP A 1 284 ? -4.454 -0.286 26.749 1.00 76.94 284 ASP A C 1
ATOM 2171 O O . ASP A 1 284 ? -4.405 0.473 27.720 1.00 76.94 284 ASP A O 1
ATOM 2175 N N . VAL A 1 285 ? -5.617 -0.618 26.182 1.00 82.44 285 VAL A N 1
ATOM 2176 C CA . VAL A 1 285 ? -6.914 -0.095 26.604 1.00 82.44 285 VAL A CA 1
ATOM 2177 C C . VAL A 1 285 ? -7.862 -1.246 26.917 1.00 82.44 285 VAL A C 1
ATOM 2179 O O . VAL A 1 285 ? -8.251 -2.004 26.035 1.00 82.44 285 VAL A O 1
ATOM 2182 N N . ASN A 1 286 ? -8.252 -1.358 28.187 1.00 81.25 286 ASN A N 1
ATOM 2183 C CA . ASN A 1 286 ? -9.151 -2.401 28.670 1.00 81.25 286 ASN A CA 1
ATOM 2184 C C . ASN A 1 286 ? -10.457 -1.774 29.172 1.00 81.25 286 ASN A C 1
ATOM 2186 O O . ASN A 1 286 ? -10.529 -1.305 30.307 1.00 81.25 286 ASN A O 1
ATOM 2190 N N . VAL A 1 287 ? -11.457 -1.727 28.295 1.00 83.75 287 VAL A N 1
ATOM 2191 C CA . VAL A 1 287 ? -12.826 -1.287 28.594 1.00 83.75 287 VAL A CA 1
ATOM 2192 C C . VAL A 1 287 ? -13.807 -2.311 28.029 1.00 83.75 287 VAL A C 1
ATOM 2194 O O . VAL A 1 287 ? -13.533 -2.904 26.984 1.00 83.75 287 VAL A O 1
ATOM 2197 N N . GLU A 1 288 ? -14.943 -2.523 28.695 1.00 84.19 288 GLU A N 1
ATOM 2198 C CA . GLU A 1 288 ? -15.972 -3.448 28.196 1.00 84.19 288 GLU A CA 1
ATOM 2199 C C . GLU A 1 288 ? -16.778 -2.816 27.057 1.00 84.19 288 GLU A C 1
ATOM 2201 O O . GLU A 1 288 ? -17.071 -3.467 26.052 1.00 84.19 288 GLU A O 1
ATOM 2206 N N . LEU A 1 289 ? -17.106 -1.529 27.195 1.00 90.25 289 LEU A N 1
ATOM 2207 C CA . LEU A 1 289 ? -17.848 -0.765 26.201 1.00 90.25 289 LEU A CA 1
ATOM 2208 C C . LEU A 1 289 ? -16.985 0.366 25.651 1.00 90.25 28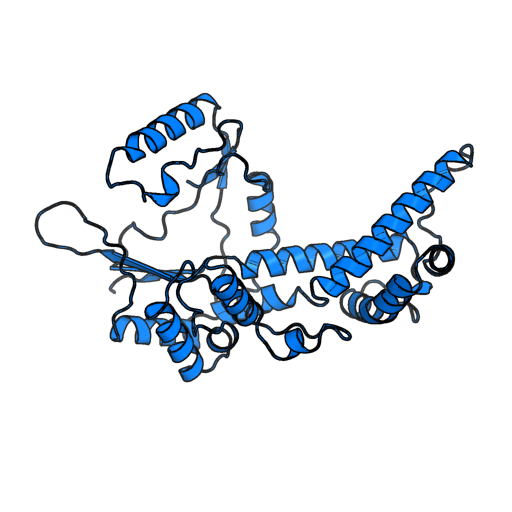9 LEU A C 1
ATOM 2210 O O . LEU A 1 289 ? -16.390 1.145 26.392 1.00 90.25 289 LEU A O 1
ATOM 2214 N N . TRP A 1 290 ? -16.974 0.530 24.327 1.00 92.06 290 TRP A N 1
ATOM 2215 C CA . TRP A 1 290 ? -16.201 1.599 23.686 1.00 92.06 290 TRP A CA 1
ATOM 2216 C C . TRP A 1 290 ? -16.649 3.004 24.125 1.00 92.06 290 TRP A C 1
ATOM 2218 O O . TRP A 1 290 ? -15.873 3.952 24.073 1.00 92.06 290 TRP A O 1
ATOM 2228 N N . THR A 1 291 ? -17.887 3.143 24.597 1.00 93.19 291 THR A N 1
ATOM 2229 C CA . THR A 1 291 ? -18.447 4.390 25.127 1.00 93.19 291 THR A CA 1
ATOM 2230 C C . THR A 1 291 ? -17.812 4.821 26.450 1.00 93.19 291 THR A C 1
ATOM 2232 O O . THR A 1 291 ? -17.917 5.983 26.831 1.00 93.19 291 THR A O 1
ATOM 2235 N N . GLU A 1 292 ? -17.154 3.906 27.161 1.00 93.19 292 GLU A N 1
ATOM 2236 C CA . GLU A 1 292 ? -16.457 4.183 28.423 1.00 93.19 292 GLU A CA 1
ATOM 2237 C C . GLU A 1 292 ? -15.054 4.749 28.205 1.00 93.19 292 GLU A C 1
ATOM 2239 O O . GLU A 1 292 ? -14.465 5.291 29.139 1.00 93.19 292 GLU A O 1
ATOM 2244 N N . LEU A 1 293 ? -14.532 4.665 26.975 1.00 93.31 293 LEU A N 1
ATOM 2245 C CA . LEU A 1 293 ? -13.243 5.248 26.628 1.00 93.31 293 LEU A CA 1
ATOM 2246 C C . LEU A 1 293 ? -13.230 6.725 26.968 1.00 93.31 293 LEU A C 1
ATOM 2248 O O . LEU A 1 293 ? -14.142 7.464 26.594 1.00 93.31 293 LEU A O 1
ATOM 2252 N N . THR A 1 294 ? -12.154 7.173 27.597 1.00 92.81 294 THR A N 1
ATOM 2253 C CA . THR A 1 294 ? -11.900 8.602 27.683 1.00 92.81 294 THR A CA 1
ATOM 2254 C C . THR A 1 294 ? -11.506 9.157 26.314 1.00 92.81 294 THR A C 1
ATOM 2256 O O . THR A 1 294 ? -10.998 8.431 25.452 1.00 92.81 294 THR A O 1
ATOM 2259 N N . ILE A 1 295 ? -11.691 10.461 26.103 1.00 91.56 295 ILE A N 1
ATOM 2260 C CA . ILE A 1 295 ? -11.244 11.141 24.878 1.00 91.56 295 ILE A CA 1
ATOM 2261 C C . ILE A 1 295 ? -9.753 10.873 24.616 1.00 91.56 295 ILE A C 1
ATOM 2263 O O . ILE A 1 295 ? -9.369 10.600 23.478 1.00 91.56 295 ILE A O 1
ATOM 2267 N N . GLY A 1 296 ? -8.916 10.879 25.660 1.00 90.69 296 GLY A N 1
ATOM 2268 C CA . GLY A 1 296 ? -7.492 10.559 25.531 1.00 90.69 296 GLY A CA 1
ATOM 2269 C C . GLY A 1 296 ? -7.221 9.123 25.095 1.00 90.69 296 GLY A C 1
ATOM 2270 O O . GLY A 1 296 ? -6.410 8.892 24.199 1.00 90.69 296 GLY A O 1
ATOM 2271 N N . GLN A 1 297 ? -7.919 8.150 25.687 1.00 92.94 297 GLN A N 1
ATOM 2272 C CA . GLN A 1 297 ? -7.795 6.745 25.286 1.00 92.94 297 GLN A CA 1
ATOM 2273 C C . GLN A 1 297 ? -8.216 6.552 23.829 1.00 92.94 297 GLN A C 1
ATOM 2275 O O . GLN A 1 297 ? -7.513 5.894 23.061 1.00 92.94 297 GLN A O 1
ATOM 2280 N N . PHE A 1 298 ? -9.317 7.184 23.418 1.00 94.25 298 PHE A N 1
ATOM 2281 C CA . PHE A 1 298 ? -9.756 7.171 22.029 1.00 94.25 298 PHE A CA 1
ATOM 2282 C C . PHE A 1 298 ? -8.710 7.765 21.080 1.00 94.25 298 PHE A C 1
ATOM 2284 O O . PHE A 1 298 ? -8.429 7.163 20.048 1.00 94.25 298 PHE A O 1
ATOM 2291 N N . GLN A 1 299 ? -8.106 8.910 21.414 1.00 93.00 299 GLN A N 1
ATOM 2292 C CA . GLN A 1 299 ? -7.069 9.529 20.581 1.00 93.00 299 GLN A CA 1
ATOM 2293 C C . GLN A 1 299 ? -5.867 8.599 20.372 1.00 93.00 299 GLN A C 1
ATOM 2295 O O . GLN A 1 299 ? -5.355 8.507 19.253 1.00 93.00 299 GLN A O 1
ATOM 2300 N N . THR A 1 300 ? -5.457 7.864 21.410 1.00 92.69 300 THR A N 1
ATOM 2301 C CA . THR A 1 300 ? -4.404 6.842 21.317 1.00 92.69 300 THR A CA 1
ATOM 2302 C C . THR A 1 300 ? -4.812 5.699 20.386 1.00 92.69 300 THR A C 1
ATOM 2304 O O . THR A 1 300 ? -4.061 5.355 19.470 1.00 92.69 300 THR A O 1
ATOM 2307 N N . VAL A 1 301 ? -6.019 5.147 20.560 1.00 94.44 301 VAL A N 1
ATOM 2308 C CA . VAL A 1 301 ? -6.550 4.069 19.705 1.00 94.44 301 VAL A CA 1
ATOM 2309 C C . VAL A 1 301 ? -6.648 4.524 18.250 1.00 94.44 301 VAL A C 1
ATOM 2311 O O . VAL A 1 301 ? -6.151 3.843 17.353 1.00 94.44 301 VAL A O 1
ATOM 2314 N N . TYR A 1 302 ? -7.238 5.694 18.009 1.00 95.38 302 TYR A N 1
ATOM 2315 C CA . TYR A 1 302 ? -7.403 6.264 16.677 1.00 95.38 302 TYR A CA 1
ATOM 2316 C C . TYR A 1 302 ? -6.060 6.495 15.986 1.00 95.38 302 TYR A C 1
ATOM 2318 O O . TYR A 1 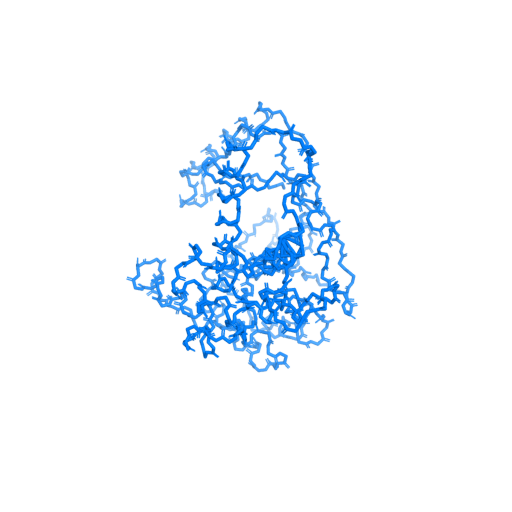302 ? -5.903 6.102 14.831 1.00 95.38 302 TYR A O 1
ATOM 2326 N N . SER A 1 303 ? -5.081 7.069 16.691 1.00 94.56 303 SER A N 1
ATOM 2327 C CA . SER A 1 303 ? -3.745 7.311 16.136 1.00 94.56 303 SER A CA 1
ATOM 2328 C C . SER A 1 303 ? -3.064 6.001 15.737 1.00 94.56 303 SER A C 1
ATOM 2330 O O . SER A 1 303 ? -2.559 5.892 14.624 1.00 94.56 303 SER A O 1
ATOM 2332 N N . HIS A 1 304 ? -3.129 4.974 16.591 1.00 94.56 304 HIS A N 1
ATOM 2333 C CA . HIS A 1 304 ? -2.558 3.656 16.298 1.00 94.56 304 HIS A CA 1
ATOM 2334 C C . HIS A 1 304 ? -3.207 2.983 15.076 1.00 94.56 304 HIS A C 1
ATOM 2336 O O . HIS A 1 304 ? -2.516 2.451 14.201 1.00 94.56 304 HIS A O 1
ATOM 2342 N N . VAL A 1 305 ? -4.541 3.010 15.002 1.00 95.00 305 VAL A N 1
ATOM 2343 C CA . VAL A 1 305 ? -5.302 2.456 13.874 1.00 95.00 305 VAL A CA 1
ATOM 2344 C C . VAL A 1 305 ? -4.983 3.207 12.581 1.00 95.00 305 VAL A C 1
ATOM 2346 O O . VAL A 1 305 ? -4.741 2.581 11.547 1.00 95.00 305 VAL A O 1
ATOM 2349 N N . LEU A 1 306 ? -4.950 4.541 12.629 1.00 96.00 306 LEU A N 1
ATOM 2350 C CA . LEU A 1 306 ? -4.638 5.373 11.472 1.00 96.00 306 LEU A CA 1
ATOM 2351 C C . LEU A 1 306 ? -3.210 5.117 10.978 1.00 96.00 306 LEU A C 1
ATOM 2353 O O . LEU A 1 306 ? -3.015 4.916 9.779 1.00 96.00 306 LEU A O 1
ATOM 2357 N N . ASP A 1 307 ? -2.229 5.064 11.878 1.00 94.88 307 ASP A N 1
ATOM 2358 C CA . ASP A 1 307 ? -0.842 4.759 11.526 1.00 94.88 307 ASP A CA 1
ATOM 2359 C C . ASP A 1 307 ? -0.727 3.372 10.880 1.00 94.88 307 ASP A C 1
ATOM 2361 O O . ASP A 1 307 ? -0.130 3.230 9.809 1.00 94.88 307 ASP A O 1
ATOM 2365 N N . SER A 1 308 ? -1.375 2.357 11.458 1.00 95.44 308 SER A N 1
ATOM 2366 C CA . SER A 1 308 ? -1.395 0.992 10.914 1.00 95.44 308 SER A CA 1
ATOM 2367 C C . SER A 1 308 ? -2.015 0.933 9.511 1.00 95.44 308 SER A C 1
ATOM 2369 O O . S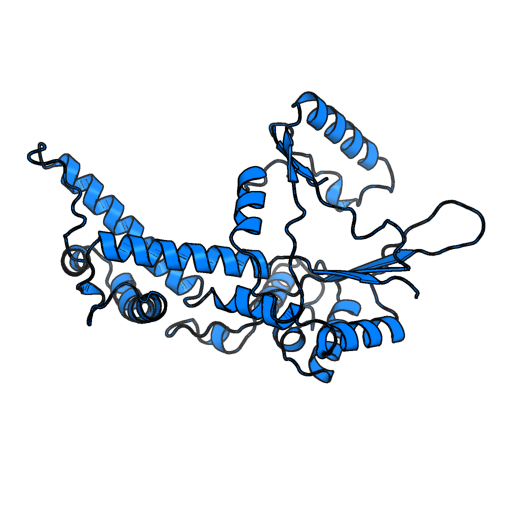ER A 1 308 ? -1.450 0.315 8.600 1.00 95.44 308 SER A O 1
ATOM 2371 N N . PHE A 1 309 ? -3.116 1.657 9.293 1.00 95.94 309 PHE A N 1
ATOM 2372 C CA . PHE A 1 309 ? -3.750 1.806 7.983 1.00 95.94 309 PHE A CA 1
ATOM 2373 C C . PHE A 1 309 ? -2.835 2.504 6.960 1.00 95.94 309 PHE A C 1
ATOM 2375 O O . PHE A 1 309 ? -2.708 2.062 5.810 1.00 95.94 309 PHE A O 1
ATOM 2382 N N . LEU A 1 310 ? -2.154 3.585 7.352 1.00 95.06 310 LEU A N 1
ATOM 2383 C CA . LEU A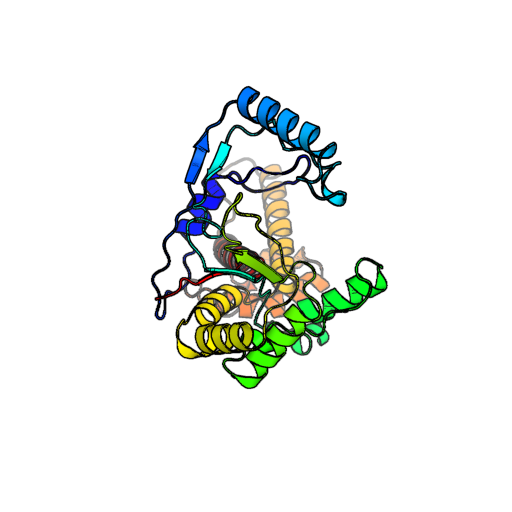 1 310 ? -1.213 4.306 6.486 1.00 95.06 310 LEU A CA 1
ATOM 2384 C C . LEU A 1 310 ? -0.014 3.431 6.090 1.00 95.06 310 LEU A C 1
ATOM 2386 O O . LEU A 1 310 ? 0.446 3.480 4.943 1.00 95.06 310 LEU A O 1
ATOM 2390 N N . VAL A 1 311 ? 0.455 2.574 6.999 1.00 95.81 311 VAL A N 1
ATOM 2391 C CA . VAL A 1 311 ? 1.483 1.569 6.704 1.00 95.81 311 VAL A CA 1
ATOM 2392 C C . VAL A 1 311 ? 0.983 0.554 5.683 1.00 95.81 311 VAL A C 1
ATOM 2394 O O . VAL A 1 311 ? 1.590 0.413 4.617 1.00 95.81 311 VAL A O 1
ATOM 2397 N N . ALA A 1 312 ? -0.154 -0.089 5.940 1.00 96.19 312 ALA A N 1
ATOM 2398 C CA . ALA A 1 312 ? -0.715 -1.089 5.036 1.00 96.19 312 ALA A CA 1
ATOM 2399 C C . ALA A 1 312 ? -0.981 -0.539 3.627 1.00 96.19 312 ALA A C 1
ATOM 2401 O O . ALA A 1 312 ? -0.648 -1.172 2.618 1.00 96.19 312 ALA A O 1
ATOM 2402 N N . THR A 1 313 ? -1.534 0.672 3.530 1.00 93.50 313 THR A N 1
ATOM 2403 C CA . THR A 1 313 ? -1.806 1.324 2.240 1.00 93.50 313 THR A CA 1
ATOM 2404 C C . THR A 1 313 ? -0.534 1.725 1.495 1.00 93.50 313 THR A C 1
ATOM 2406 O O . THR A 1 313 ? -0.511 1.647 0.264 1.00 93.50 313 THR A O 1
ATOM 2409 N N . THR A 1 314 ? 0.544 2.066 2.207 1.00 93.50 314 THR A N 1
ATOM 2410 C CA . THR A 1 314 ? 1.855 2.329 1.597 1.00 93.50 314 THR A CA 1
ATOM 2411 C C . THR A 1 314 ? 2.452 1.056 0.990 1.00 93.50 314 THR A C 1
ATOM 2413 O O . THR A 1 314 ? 2.853 1.061 -0.176 1.00 93.50 314 THR A O 1
ATOM 2416 N N . PHE A 1 315 ? 2.445 -0.059 1.729 1.00 94.19 315 PHE A N 1
ATOM 2417 C CA . PHE A 1 315 ? 2.960 -1.353 1.252 1.00 94.19 315 PHE A CA 1
ATOM 2418 C C . PHE A 1 315 ? 2.067 -2.026 0.204 1.00 94.19 315 PHE A C 1
ATOM 2420 O O . PHE A 1 315 ? 2.527 -2.853 -0.578 1.00 94.19 315 PHE A O 1
ATOM 2427 N N . LYS A 1 316 ? 0.789 -1.661 0.112 1.00 89.56 316 LYS A N 1
ATOM 2428 C CA . LYS A 1 316 ? -0.073 -2.076 -1.003 1.00 89.56 316 LYS A CA 1
ATOM 2429 C C . LYS A 1 316 ? 0.399 -1.506 -2.344 1.00 89.56 316 LYS A C 1
ATOM 2431 O O . LYS A 1 316 ? 0.251 -2.161 -3.375 1.00 89.56 316 LYS A O 1
ATOM 2436 N N . ASP A 1 317 ? 0.871 -0.263 -2.366 1.00 85.06 317 ASP A N 1
ATOM 2437 C CA . ASP A 1 317 ? 1.237 0.436 -3.603 1.00 85.06 317 ASP A CA 1
ATOM 2438 C C . ASP A 1 317 ? 2.756 0.495 -3.842 1.00 85.06 317 ASP A C 1
ATOM 2440 O O . ASP A 1 317 ? 3.204 1.172 -4.776 1.00 85.06 317 ASP A O 1
ATOM 2444 N N . CYS A 1 318 ? 3.542 -0.262 -3.067 1.00 89.50 318 CYS A N 1
ATOM 2445 C CA . CYS A 1 318 ? 4.971 -0.428 -3.302 1.00 89.50 318 CYS A CA 1
ATOM 2446 C C . CYS A 1 318 ? 5.249 -1.253 -4.570 1.00 89.50 318 CYS A C 1
ATOM 2448 O O . CYS A 1 318 ? 4.427 -2.058 -5.020 1.00 89.50 318 CYS A O 1
ATOM 2450 N N . SER A 1 319 ? 6.419 -1.023 -5.162 1.00 91.50 319 SER A N 1
ATOM 2451 C CA . SER A 1 319 ? 6.967 -1.888 -6.207 1.00 91.50 319 SER A CA 1
ATOM 2452 C C . SER A 1 319 ? 7.945 -2.867 -5.565 1.00 91.50 319 SER A C 1
ATOM 2454 O O . SER A 1 319 ? 8.748 -2.469 -4.725 1.00 91.50 319 SER A O 1
ATOM 2456 N N . VAL A 1 320 ? 7.897 -4.119 -5.996 1.00 92.44 320 VAL A N 1
ATOM 2457 C CA . VAL A 1 320 ? 8.935 -5.126 -5.793 1.00 92.44 320 VAL A CA 1
ATOM 2458 C C . VAL A 1 320 ? 9.846 -5.082 -7.010 1.00 92.44 320 VAL A C 1
ATOM 2460 O O . VAL A 1 320 ? 9.353 -5.150 -8.135 1.00 92.44 320 VAL A O 1
ATOM 2463 N N . LEU A 1 321 ? 11.151 -4.935 -6.796 1.00 90.81 321 LEU A N 1
ATOM 2464 C CA . LEU A 1 321 ? 12.146 -5.005 -7.861 1.00 90.81 321 LEU A CA 1
ATOM 2465 C C . LEU A 1 321 ? 13.005 -6.246 -7.635 1.00 90.81 321 LEU A C 1
ATOM 2467 O O . LEU A 1 321 ? 13.639 -6.371 -6.591 1.00 90.81 321 LEU A O 1
ATOM 2471 N N . LEU A 1 322 ? 13.001 -7.151 -8.608 1.00 89.62 322 LEU A N 1
ATOM 2472 C CA . LEU A 1 322 ? 13.843 -8.340 -8.642 1.00 89.62 322 LEU A CA 1
ATOM 2473 C C . LEU A 1 322 ? 14.972 -8.085 -9.635 1.00 89.62 322 LEU A C 1
ATOM 2475 O O . LEU A 1 322 ? 14.701 -7.699 -10.768 1.00 89.62 322 LEU A O 1
ATOM 2479 N N . SER A 1 323 ? 16.215 -8.292 -9.213 1.00 88.06 323 SER A N 1
ATOM 2480 C CA . SER A 1 323 ? 17.402 -8.152 -10.056 1.00 88.06 323 SER A CA 1
ATOM 2481 C C . SER A 1 323 ? 18.155 -9.475 -10.038 1.00 88.06 323 SER A C 1
ATOM 2483 O O . SER A 1 323 ? 18.653 -9.893 -8.992 1.00 88.06 323 SER A O 1
ATOM 2485 N N . LEU A 1 324 ? 18.171 -10.164 -11.177 1.00 83.62 324 LEU A N 1
ATOM 2486 C CA . LEU A 1 324 ? 18.753 -11.490 -11.335 1.00 83.62 324 LEU A CA 1
ATOM 2487 C C . LEU A 1 324 ? 20.040 -11.384 -12.152 1.00 83.62 324 LEU A C 1
ATOM 2489 O O . LEU A 1 324 ? 20.079 -10.766 -13.222 1.00 83.62 324 LEU A O 1
ATOM 2493 N N . ARG A 1 325 ? 21.100 -11.998 -11.628 1.00 79.94 325 ARG A N 1
ATOM 2494 C CA . ARG A 1 325 ? 22.416 -12.069 -12.264 1.00 79.94 325 ARG A CA 1
ATOM 2495 C C . ARG A 1 325 ? 22.727 -13.518 -12.636 1.00 79.94 325 ARG A C 1
ATOM 2497 O O . ARG A 1 325 ? 22.381 -14.403 -11.850 1.00 79.94 325 ARG A O 1
ATOM 2504 N N . PRO A 1 326 ? 23.356 -13.770 -13.796 1.00 70.38 326 PRO A N 1
ATOM 2505 C CA . PRO A 1 326 ? 23.921 -15.078 -14.089 1.00 70.38 326 PRO A CA 1
ATOM 2506 C C . PRO A 1 326 ? 24.960 -15.409 -13.013 1.00 70.38 326 PRO A C 1
ATOM 2508 O O . PRO A 1 326 ? 25.698 -14.519 -12.583 1.00 70.38 326 PRO A O 1
ATOM 2511 N N . VAL A 1 327 ? 24.971 -16.662 -12.565 1.00 63.03 327 VAL A N 1
ATOM 2512 C CA . VAL A 1 327 ? 25.989 -17.199 -11.650 1.00 63.03 327 VAL A CA 1
ATOM 2513 C C . VAL A 1 327 ? 27.128 -17.787 -12.464 1.00 63.03 327 VAL A C 1
ATOM 2515 O O . VAL A 1 327 ? 26.819 -18.470 -13.467 1.00 63.03 327 VAL A O 1
#